Protein AF-A0A8C9FIM7-F1 (afdb_monomer_lite)

Secondary structure (DSSP, 8-state):
--SSPPPPTT--HHHH-S-----PPPTT---S--PPP---TT---SPPPP----TT----S-TT--S-----------SS-----------S-HHHHHHHHIIIIIHHHHTTS-HHHHHHHHHH-TT--SEEEHHHHHHHHHTT---HHHHHHHHHHH-TT--SEEEHHHHHHHHHHHHHHHTT----GGGGGS-PPPP------TTTSHHHHTTS---S-----------------------------------

Organism: Pavo cristatus (NCBI:txid9049)

InterPro domains:
  IPR000261 EH domain [PF12763] (117-188)
  IPR000261 EH domain [PS50031] (113-202)
  IPR000261 EH domain [SM00027] (107-201)
  IPR000261 EH domain [cd00052] (117-183)
  IPR001580 Calreticulin/calnexin [PF00262] (16-90)
  IPR001580 Calreticulin/calnexin [PTHR11073] (2-109)
  IPR009033 Calreticulin/calnexin, P domain superfamily [G3DSA:2.10.250.10] (17-64)
  IPR009033 Calreticulin/calnexin, P domain superfamily [SSF63887] (2-73)
  IPR011992 EF-hand domain pair [SSF47473] (114-201)

Sequence (255 aa):
MDTSEEKPEDWDHAVHGEWSYPMVKNPLYKGEWKPRQIDNPNYRGVWPHPQIDNPHYSPDYNIYSYENIGAIGLDIWQVRAGTIFDNFLITDDEDYAEDFGDETWGETKFSAGIPLYETYYKQVDPTYTGRVGASEAALFLKKSGLSDIVLGKIWDLADPEGKGYLDKQGFYVALRLVACAQNGHEVNLSSLNLTVPPPKFVSNTYLNVCMCCMRSKASAGSFINNLFSKCHGFETSGCCPAVSQSHLLLSCLPV

Structure (mmCIF, N/CA/C/O backbone):
data_AF-A0A8C9FIM7-F1
#
_entry.id   AF-A0A8C9FIM7-F1
#
loop_
_atom_site.group_PDB
_atom_site.id
_atom_site.type_symbol
_atom_site.label_atom_id
_atom_site.label_alt_id
_atom_site.label_comp_id
_atom_site.label_asym_id
_atom_site.label_entity_id
_atom_site.label_seq_id
_atom_site.pdbx_PDB_ins_code
_atom_site.Cartn_x
_atom_site.Cartn_y
_atom_site.Cartn_z
_atom_site.occupancy
_atom_site.B_iso_or_equiv
_atom_site.auth_seq_id
_atom_site.auth_comp_id
_atom_site.auth_asym_id
_atom_site.auth_atom_id
_atom_site.pdbx_PDB_model_num
ATOM 1 N N . MET A 1 1 ? 65.640 -0.452 -8.804 1.00 71.00 1 MET A N 1
ATOM 2 C CA . MET A 1 1 ? 65.979 -1.439 -7.763 1.00 71.00 1 MET A CA 1
ATOM 3 C C . MET A 1 1 ? 66.120 -0.653 -6.484 1.00 71.00 1 MET A C 1
ATOM 5 O O . MET A 1 1 ? 66.805 0.364 -6.536 1.00 71.00 1 MET A O 1
ATOM 9 N N . ASP A 1 2 ? 65.390 -1.019 -5.430 1.00 67.75 2 ASP A N 1
ATOM 10 C CA . ASP A 1 2 ? 65.654 -0.398 -4.131 1.00 67.75 2 ASP A CA 1
ATOM 11 C C . ASP A 1 2 ? 66.986 -0.934 -3.638 1.00 67.75 2 ASP A C 1
ATOM 13 O O . ASP A 1 2 ? 67.170 -2.145 -3.645 1.00 67.75 2 ASP A O 1
ATOM 17 N N . THR A 1 3 ? 67.910 -0.074 -3.241 1.00 71.31 3 THR A N 1
ATOM 18 C CA . THR A 1 3 ? 69.158 -0.516 -2.604 1.00 71.31 3 THR A CA 1
ATOM 19 C C . THR A 1 3 ? 69.187 -0.173 -1.119 1.00 71.31 3 THR A C 1
ATOM 21 O O . THR A 1 3 ? 70.227 -0.350 -0.496 1.00 71.31 3 THR A O 1
ATOM 24 N N . SER A 1 4 ? 68.085 0.351 -0.568 1.00 69.88 4 SER A N 1
ATOM 25 C CA . SER A 1 4 ? 67.966 0.717 0.848 1.00 69.88 4 SER A CA 1
ATOM 26 C C . SER A 1 4 ? 67.293 -0.342 1.721 1.00 69.88 4 SER A C 1
ATOM 28 O O . SER A 1 4 ? 67.397 -0.259 2.940 1.00 69.88 4 SER A O 1
ATOM 30 N N . GLU A 1 5 ? 66.659 -1.351 1.122 1.00 74.38 5 GLU A N 1
ATOM 31 C CA . GLU A 1 5 ? 66.077 -2.469 1.865 1.00 74.38 5 GLU A CA 1
ATOM 32 C C . GLU A 1 5 ? 67.128 -3.567 2.068 1.00 74.38 5 GLU A C 1
ATOM 34 O O . GLU A 1 5 ? 67.790 -3.973 1.110 1.00 74.38 5 GLU A O 1
ATOM 39 N N . GLU A 1 6 ? 67.273 -4.066 3.293 1.00 76.38 6 GLU A N 1
ATOM 40 C CA . GLU A 1 6 ? 68.176 -5.176 3.611 1.00 76.38 6 GLU A CA 1
ATOM 41 C C . GLU A 1 6 ? 67.411 -6.501 3.739 1.00 76.38 6 GLU A C 1
ATOM 43 O O . GLU A 1 6 ? 66.204 -6.540 3.989 1.00 76.38 6 GLU A O 1
ATOM 48 N N . LYS A 1 7 ? 68.125 -7.614 3.547 1.00 80.44 7 LYS A N 1
ATOM 49 C CA . LYS A 1 7 ? 67.569 -8.962 3.692 1.00 80.44 7 LYS A CA 1
ATOM 50 C C . LYS A 1 7 ? 67.059 -9.164 5.136 1.00 80.44 7 LYS A C 1
ATOM 52 O O . LYS A 1 7 ? 67.839 -8.954 6.063 1.00 80.44 7 LYS A O 1
ATOM 57 N N . PRO A 1 8 ? 65.822 -9.658 5.344 1.00 85.50 8 PRO A N 1
ATOM 58 C CA . PRO A 1 8 ? 65.328 -9.998 6.678 1.00 85.50 8 PRO A CA 1
ATOM 59 C C . PRO A 1 8 ? 66.189 -11.061 7.376 1.00 85.50 8 PRO A C 1
ATOM 61 O O . PRO A 1 8 ? 66.634 -12.023 6.743 1.00 85.50 8 PRO A O 1
ATOM 64 N N . GLU A 1 9 ? 66.386 -10.905 8.686 1.00 80.25 9 GLU A N 1
ATOM 65 C CA . GLU A 1 9 ? 67.274 -11.753 9.498 1.00 80.25 9 GLU A CA 1
ATOM 66 C C . GLU A 1 9 ? 66.823 -13.229 9.533 1.00 80.25 9 GLU A C 1
ATOM 68 O O . GLU A 1 9 ? 67.653 -14.125 9.395 1.00 80.25 9 GLU A O 1
ATOM 73 N N . ASP A 1 10 ? 65.510 -13.482 9.559 1.00 83.62 10 ASP A N 1
ATOM 74 C CA . ASP A 1 10 ? 64.896 -14.825 9.579 1.00 83.62 10 ASP A CA 1
ATOM 75 C C . ASP A 1 10 ? 64.663 -15.448 8.181 1.00 83.62 10 ASP A C 1
ATOM 77 O O . ASP A 1 10 ? 63.861 -16.369 8.012 1.00 83.62 10 ASP A O 1
ATOM 81 N N . TRP A 1 11 ? 65.326 -14.959 7.129 1.00 82.81 11 TRP A N 1
ATOM 82 C CA . TRP A 1 11 ? 65.125 -15.502 5.780 1.00 82.81 11 TRP A CA 1
ATOM 83 C C . TRP A 1 11 ? 65.906 -16.801 5.536 1.00 82.81 11 TRP A C 1
ATOM 85 O O . TRP A 1 11 ? 67.141 -16.802 5.436 1.00 82.81 11 TRP A O 1
ATOM 95 N N . ASP A 1 12 ? 65.159 -17.886 5.328 1.00 82.75 12 ASP A N 1
ATOM 96 C CA . ASP A 1 12 ? 65.675 -19.217 5.011 1.00 82.75 12 ASP A CA 1
ATOM 97 C C . ASP A 1 12 ? 65.847 -19.434 3.495 1.00 82.75 12 ASP A C 1
ATOM 99 O O . ASP A 1 12 ? 64.884 -19.554 2.732 1.00 82.75 12 ASP A O 1
ATOM 103 N N . HIS A 1 13 ? 67.102 -19.539 3.057 1.00 83.81 13 HIS A N 1
ATOM 104 C CA . HIS A 1 13 ? 67.451 -19.774 1.656 1.00 83.81 13 HIS A CA 1
ATOM 105 C C . HIS A 1 13 ? 67.093 -21.173 1.144 1.00 83.81 13 HIS A C 1
ATOM 107 O O . HIS A 1 13 ? 66.901 -21.332 -0.061 1.00 83.81 13 HIS A O 1
ATOM 113 N N . ALA A 1 14 ? 66.994 -22.179 2.018 1.00 81.12 14 ALA A N 1
ATOM 114 C CA . ALA A 1 14 ? 66.665 -23.543 1.613 1.00 81.12 14 ALA A CA 1
ATOM 115 C C . ALA A 1 14 ? 65.183 -23.684 1.237 1.00 81.12 14 ALA A C 1
ATOM 117 O O . ALA A 1 14 ? 64.850 -24.458 0.341 1.00 81.12 14 ALA A O 1
ATOM 118 N N . VAL A 1 15 ? 64.305 -22.914 1.891 1.00 86.12 15 VAL A N 1
ATOM 119 C CA . VAL A 1 15 ? 62.857 -22.919 1.627 1.00 86.12 15 VAL A CA 1
ATOM 120 C C . VAL A 1 15 ? 62.459 -21.847 0.607 1.00 86.12 15 VAL A C 1
ATOM 122 O O . VAL A 1 15 ? 61.615 -22.109 -0.250 1.00 86.12 15 VAL A O 1
ATOM 125 N N . HIS A 1 16 ? 63.064 -20.655 0.662 1.00 79.56 16 HIS A N 1
ATOM 126 C CA . HIS A 1 16 ? 62.616 -19.491 -0.117 1.00 79.56 16 HIS A CA 1
ATOM 127 C C . HIS A 1 16 ? 63.587 -19.028 -1.218 1.00 79.56 16 HIS A C 1
ATOM 129 O O . HIS A 1 16 ? 63.240 -18.132 -1.988 1.00 79.56 16 HIS A O 1
ATOM 135 N N . GLY A 1 17 ? 64.768 -19.644 -1.340 1.00 86.06 17 GLY A N 1
ATOM 136 C CA . GLY A 1 17 ? 65.774 -19.311 -2.357 1.00 86.06 17 GLY A CA 1
ATOM 137 C C . GLY A 1 17 ? 66.658 -18.100 -2.017 1.00 86.06 17 GLY A C 1
ATOM 138 O O . GLY A 1 17 ? 66.644 -17.569 -0.899 1.00 86.06 17 GLY A O 1
ATOM 139 N N . GLU A 1 18 ? 67.482 -17.666 -2.979 1.00 84.12 18 GLU A N 1
ATOM 140 C CA . GLU A 1 18 ? 68.327 -16.471 -2.833 1.00 84.12 18 GLU A CA 1
ATOM 141 C C . GLU A 1 18 ? 67.471 -15.202 -2.766 1.00 84.12 18 GLU A C 1
ATOM 143 O O . GLU A 1 18 ? 66.578 -14.983 -3.585 1.00 84.12 18 GLU A O 1
ATOM 148 N N . TRP A 1 19 ? 67.741 -14.359 -1.769 1.00 82.44 19 TRP A N 1
ATOM 149 C CA . TRP A 1 19 ? 67.008 -13.111 -1.592 1.00 82.44 19 TRP A CA 1
ATOM 150 C C . TRP A 1 19 ? 67.491 -12.064 -2.604 1.00 82.44 19 TRP A C 1
ATOM 152 O O . TRP A 1 19 ? 68.693 -11.837 -2.737 1.00 82.44 19 TRP A O 1
ATOM 162 N N . SER A 1 20 ? 66.556 -11.402 -3.291 1.00 78.81 20 SER A N 1
ATOM 163 C CA . SER A 1 20 ? 66.839 -10.330 -4.252 1.00 78.81 20 SER A CA 1
ATOM 164 C C . SER A 1 20 ? 66.145 -9.033 -3.848 1.00 78.81 20 SER A C 1
ATOM 166 O O . SER A 1 20 ? 64.978 -9.068 -3.453 1.00 78.81 20 SER A O 1
ATOM 168 N N . TYR A 1 21 ? 66.814 -7.893 -4.032 1.00 82.19 21 TYR A N 1
ATOM 169 C CA . TYR A 1 21 ? 66.228 -6.592 -3.714 1.00 82.19 21 TYR A CA 1
ATOM 170 C C . TYR A 1 21 ? 64.917 -6.340 -4.472 1.00 82.19 21 TYR A C 1
ATOM 172 O O . TYR A 1 21 ? 64.820 -6.638 -5.671 1.00 82.19 21 TYR A O 1
ATOM 180 N N . PRO A 1 22 ? 63.923 -5.721 -3.818 1.00 79.62 22 PRO A N 1
ATOM 181 C CA . PRO A 1 22 ? 62.661 -5.413 -4.460 1.00 79.62 22 PRO A CA 1
ATOM 182 C C . PRO A 1 22 ? 62.844 -4.402 -5.605 1.00 79.62 22 PRO A C 1
ATOM 184 O O . PRO A 1 22 ? 63.601 -3.423 -5.541 1.00 79.62 22 PRO A O 1
ATOM 187 N N . MET A 1 23 ? 62.123 -4.625 -6.704 1.00 82.19 23 MET A N 1
ATOM 188 C CA . MET A 1 23 ? 62.089 -3.682 -7.819 1.00 82.19 23 MET A CA 1
ATOM 189 C C . MET A 1 23 ? 61.205 -2.483 -7.465 1.00 82.19 23 MET A C 1
ATOM 191 O O . MET A 1 23 ? 59.982 -2.587 -7.419 1.00 82.19 23 MET A O 1
ATOM 195 N N . VAL A 1 24 ? 61.818 -1.315 -7.272 1.00 79.44 24 VAL A N 1
ATOM 196 C CA . VAL A 1 24 ? 61.076 -0.055 -7.101 1.00 79.44 24 VAL A CA 1
ATOM 197 C C . VAL A 1 24 ? 60.583 0.449 -8.447 1.00 79.44 24 VAL A C 1
ATOM 199 O O . VAL A 1 24 ? 61.337 0.479 -9.427 1.00 79.44 24 VAL A O 1
ATOM 202 N N . LYS A 1 25 ? 59.322 0.891 -8.483 1.00 80.25 25 LYS A N 1
ATOM 203 C CA . LYS A 1 25 ? 58.744 1.565 -9.648 1.00 80.25 25 LYS A CA 1
ATOM 204 C C . LYS A 1 25 ? 59.521 2.851 -9.924 1.00 80.25 25 LYS A C 1
ATOM 206 O O . LYS A 1 25 ? 59.628 3.703 -9.051 1.00 80.25 25 LYS A O 1
ATOM 211 N N . ASN A 1 26 ? 60.037 3.000 -11.142 1.00 83.44 26 ASN A N 1
ATOM 212 C CA . ASN A 1 26 ? 60.747 4.209 -11.554 1.00 83.44 26 ASN A CA 1
ATOM 213 C C . ASN A 1 26 ? 59.814 5.438 -11.445 1.00 83.44 26 ASN A C 1
ATOM 215 O O . ASN A 1 26 ? 58.843 5.501 -12.204 1.00 83.44 26 ASN A O 1
ATOM 219 N N . PRO A 1 27 ? 60.108 6.433 -10.583 1.00 84.00 27 PRO A N 1
ATOM 220 C CA . PRO A 1 27 ? 59.250 7.609 -10.403 1.00 84.00 27 PRO A CA 1
ATOM 221 C C . PRO A 1 27 ? 59.082 8.462 -11.669 1.00 84.00 27 PRO A C 1
ATOM 223 O O . PRO A 1 27 ? 58.113 9.205 -11.798 1.00 84.00 27 PRO A O 1
ATOM 226 N N . LEU A 1 28 ? 60.022 8.366 -12.616 1.00 82.75 28 LEU A N 1
ATOM 227 C CA . LEU A 1 28 ? 59.991 9.099 -13.884 1.00 82.75 28 LEU A CA 1
ATOM 228 C C . LEU A 1 28 ? 59.224 8.361 -14.988 1.00 82.75 28 LEU A C 1
ATOM 230 O O . LEU A 1 28 ? 58.973 8.937 -16.050 1.00 82.75 28 LEU A O 1
ATOM 234 N N . TYR A 1 29 ? 58.854 7.098 -14.768 1.00 84.75 29 TYR A N 1
ATOM 235 C CA . TYR A 1 29 ? 58.096 6.323 -15.739 1.00 84.75 29 TYR A CA 1
ATOM 236 C C . TYR A 1 29 ? 56.620 6.724 -15.696 1.00 84.75 29 TYR A C 1
ATOM 238 O O . TYR A 1 29 ? 55.901 6.436 -14.744 1.00 84.75 29 TYR A O 1
ATOM 246 N N . LYS A 1 30 ? 56.161 7.388 -16.759 1.00 78.88 30 LYS A N 1
ATOM 247 C CA . LYS A 1 30 ? 54.792 7.917 -16.883 1.00 78.88 30 LYS A CA 1
ATOM 248 C C . LYS A 1 30 ? 53.816 6.939 -17.556 1.00 78.88 30 LYS A C 1
ATOM 250 O O . LYS A 1 30 ? 52.715 7.342 -17.918 1.00 78.88 30 LYS A O 1
ATOM 255 N N . GLY A 1 31 ? 54.211 5.673 -17.715 1.00 84.06 31 GLY A N 1
ATOM 256 C CA . GLY A 1 31 ? 53.470 4.670 -18.483 1.00 84.06 31 GLY A CA 1
ATOM 257 C C . GLY A 1 31 ? 53.832 4.663 -19.969 1.00 84.06 31 GLY A C 1
ATOM 258 O O . GLY A 1 31 ? 54.645 5.463 -20.437 1.00 84.06 31 GLY A O 1
ATOM 259 N N . GLU A 1 32 ? 53.228 3.741 -20.716 1.00 84.62 32 GLU A N 1
ATOM 260 C CA . GLU A 1 32 ? 53.306 3.732 -22.177 1.00 84.62 32 GLU A CA 1
ATOM 261 C C . GLU A 1 32 ? 52.676 5.008 -22.742 1.00 84.62 32 GLU A C 1
ATOM 263 O O . GLU A 1 32 ? 51.576 5.408 -22.346 1.00 84.62 32 GLU A O 1
ATOM 268 N N . TRP A 1 33 ? 53.375 5.664 -23.669 1.00 85.62 33 TRP A N 1
ATOM 269 C CA . TRP A 1 33 ? 52.849 6.857 -24.319 1.00 85.62 33 TRP A CA 1
ATOM 270 C C . TRP A 1 33 ? 51.568 6.509 -25.087 1.00 85.62 33 TRP A C 1
ATOM 272 O O . TRP A 1 33 ? 51.566 5.609 -25.927 1.00 85.62 33 TRP A O 1
ATOM 282 N N . LYS A 1 34 ? 50.483 7.244 -24.822 1.00 83.94 34 LYS A N 1
ATOM 283 C CA . LYS A 1 34 ? 49.242 7.193 -25.603 1.00 83.94 34 LYS A CA 1
ATOM 284 C C . LYS A 1 34 ? 48.977 8.570 -26.215 1.00 83.94 34 LYS A C 1
ATOM 286 O O . LYS A 1 34 ? 49.168 9.577 -25.524 1.00 83.94 34 LYS A O 1
ATOM 291 N N . PRO A 1 35 ? 48.544 8.646 -27.485 1.00 87.94 35 PRO A N 1
ATOM 292 C CA . PRO A 1 35 ? 48.163 9.916 -28.088 1.00 87.94 35 PRO A CA 1
ATOM 293 C C . PRO A 1 35 ? 47.007 10.550 -27.307 1.00 87.94 35 PRO A C 1
ATOM 295 O O . PRO A 1 35 ? 46.187 9.854 -26.703 1.00 87.94 35 PRO A O 1
ATOM 298 N N . ARG A 1 36 ? 46.926 11.883 -27.328 1.00 85.06 36 ARG A N 1
ATOM 299 C CA . ARG A 1 36 ? 45.794 12.604 -26.731 1.00 85.06 36 ARG A CA 1
ATOM 300 C C . ARG A 1 36 ? 44.545 12.329 -27.564 1.00 85.06 36 ARG A C 1
ATOM 302 O O . ARG A 1 36 ? 44.577 12.500 -28.780 1.00 85.06 36 ARG A O 1
ATOM 309 N N . GLN A 1 37 ? 43.463 11.920 -26.915 1.00 88.62 37 GLN A N 1
ATOM 310 C CA . GLN A 1 37 ? 42.160 11.828 -27.565 1.00 88.62 37 GLN A CA 1
ATOM 311 C C . GLN A 1 37 ? 41.609 13.247 -27.724 1.00 88.62 37 GLN A C 1
ATOM 313 O O . GLN A 1 37 ? 41.531 13.994 -26.752 1.00 88.62 37 GLN A O 1
ATOM 318 N N . ILE A 1 38 ? 41.319 13.632 -28.965 1.00 87.62 38 ILE A N 1
ATOM 319 C CA . ILE A 1 38 ? 40.700 14.911 -29.314 1.00 87.62 38 ILE A CA 1
ATOM 320 C C . ILE A 1 38 ? 39.282 14.583 -29.763 1.00 87.62 38 ILE A C 1
ATOM 322 O O . ILE A 1 38 ? 39.101 13.697 -30.603 1.00 87.62 38 ILE A O 1
ATOM 326 N N . ASP A 1 39 ? 38.296 15.286 -29.211 1.00 88.88 39 ASP A N 1
ATOM 327 C CA . ASP A 1 39 ? 36.905 15.113 -29.615 1.00 88.88 39 ASP A CA 1
ATOM 328 C C . ASP A 1 39 ? 36.756 15.432 -31.100 1.00 88.88 39 ASP A C 1
ATOM 330 O O . ASP A 1 39 ? 37.213 16.469 -31.583 1.00 88.88 39 ASP A O 1
ATOM 334 N N . ASN A 1 40 ? 36.135 14.517 -31.841 1.00 89.75 40 ASN A N 1
ATOM 335 C CA . ASN A 1 40 ? 35.946 14.679 -33.273 1.00 89.75 40 ASN A CA 1
ATOM 336 C C . ASN A 1 40 ? 34.919 15.800 -33.536 1.00 89.75 40 ASN A C 1
ATOM 338 O O . ASN A 1 40 ? 33.740 15.595 -33.238 1.00 89.75 40 ASN A O 1
ATOM 342 N N . PRO A 1 41 ? 35.298 16.933 -34.165 1.00 92.38 41 PRO A N 1
ATOM 343 C CA . PRO A 1 41 ? 34.361 18.024 -34.456 1.00 92.38 41 PRO A CA 1
ATOM 344 C C . PRO A 1 41 ? 33.223 17.616 -35.404 1.00 92.38 41 PRO A C 1
ATOM 346 O O . PRO A 1 41 ? 32.187 18.268 -35.451 1.00 92.38 41 PRO A O 1
ATOM 349 N N . ASN A 1 42 ? 33.406 16.527 -36.159 1.00 91.38 42 ASN A N 1
ATOM 350 C CA . ASN A 1 42 ? 32.401 15.963 -37.058 1.00 91.38 42 ASN A CA 1
ATOM 351 C C . ASN A 1 42 ? 31.522 14.893 -36.390 1.00 91.38 42 ASN A C 1
ATOM 353 O O . ASN A 1 42 ? 30.748 14.226 -37.080 1.00 91.38 42 ASN A O 1
ATOM 357 N N . TYR A 1 43 ? 31.647 14.679 -35.078 1.00 90.56 43 TYR A N 1
ATOM 358 C CA . TYR A 1 43 ? 30.815 13.721 -34.364 1.00 90.56 43 TYR A CA 1
ATOM 359 C C . TYR A 1 43 ? 29.370 14.224 -34.289 1.00 90.56 43 TYR A C 1
ATOM 361 O O . TYR A 1 43 ? 29.080 15.242 -33.669 1.00 90.56 43 TYR A O 1
ATOM 369 N N . ARG A 1 44 ? 28.450 13.492 -34.924 1.00 88.38 44 ARG A N 1
ATOM 370 C CA . ARG A 1 44 ? 27.015 13.825 -34.971 1.00 88.38 44 ARG A CA 1
ATOM 371 C C . ARG A 1 44 ? 26.190 13.070 -33.922 1.00 88.38 44 ARG A C 1
ATOM 373 O O . ARG A 1 44 ? 24.976 12.978 -34.059 1.00 88.38 44 ARG A O 1
ATOM 380 N N . GLY A 1 45 ? 26.844 12.531 -32.893 1.00 88.81 45 GLY A N 1
ATOM 381 C CA . GLY A 1 45 ? 26.224 11.645 -31.910 1.00 88.81 45 GLY A CA 1
ATOM 382 C C . GLY A 1 45 ? 26.260 10.172 -32.322 1.00 88.81 45 GLY A C 1
ATOM 383 O O . GLY A 1 45 ? 26.787 9.807 -33.376 1.00 88.81 45 GLY A O 1
ATOM 384 N N . VAL A 1 46 ? 25.700 9.320 -31.463 1.00 90.50 46 VAL A N 1
ATOM 385 C CA . VAL A 1 46 ? 25.501 7.898 -31.762 1.00 90.50 46 VAL A CA 1
ATOM 386 C C . VAL A 1 46 ? 24.446 7.806 -32.858 1.00 90.50 46 VAL A C 1
ATOM 388 O O . VAL A 1 46 ? 23.372 8.383 -32.715 1.00 90.50 46 VAL A O 1
ATOM 391 N N . TRP A 1 47 ? 24.752 7.116 -33.954 1.00 89.00 47 TRP A N 1
ATOM 392 C CA . TRP A 1 47 ? 23.812 6.942 -35.060 1.00 89.00 47 TRP A CA 1
ATOM 393 C C . TRP A 1 47 ? 22.547 6.205 -34.572 1.00 89.00 47 TRP A C 1
ATOM 395 O O . TRP A 1 47 ? 22.670 5.057 -34.136 1.00 89.00 47 TRP A O 1
ATOM 405 N N . PRO A 1 48 ? 21.350 6.827 -34.608 1.00 89.31 48 PRO A N 1
ATOM 406 C CA . PRO A 1 48 ? 20.111 6.139 -34.272 1.00 89.31 48 PRO A CA 1
ATOM 407 C C . PRO A 1 48 ? 19.633 5.310 -35.469 1.00 89.31 48 PRO A C 1
ATOM 409 O O . PRO A 1 48 ? 19.725 5.756 -36.616 1.00 89.31 48 PRO A O 1
ATOM 412 N N . HIS A 1 49 ? 19.080 4.122 -35.215 1.00 89.25 49 HIS A N 1
ATOM 413 C CA . HIS A 1 49 ? 18.414 3.372 -36.277 1.00 89.25 49 HIS A CA 1
ATOM 414 C C . HIS A 1 49 ? 17.103 4.080 -36.670 1.00 89.25 49 HIS A C 1
ATOM 416 O O . HIS A 1 49 ? 16.398 4.583 -35.790 1.00 89.25 49 HIS A O 1
ATOM 422 N N . PRO A 1 50 ? 16.736 4.122 -37.964 1.00 90.19 50 PRO A N 1
ATOM 423 C CA . PRO A 1 50 ? 15.426 4.611 -38.373 1.00 90.19 50 PRO A CA 1
ATOM 424 C C . PRO A 1 50 ? 14.320 3.788 -37.713 1.00 90.19 50 PRO A C 1
ATOM 426 O O . PRO A 1 50 ? 14.408 2.558 -37.634 1.00 90.19 50 PRO A O 1
ATOM 429 N N . GLN A 1 51 ? 13.278 4.462 -37.239 1.00 90.75 51 GLN A N 1
ATOM 430 C CA . GLN A 1 51 ? 12.073 3.792 -36.778 1.00 90.75 51 GLN A CA 1
ATOM 431 C C . GLN A 1 51 ? 11.235 3.434 -38.008 1.00 90.75 51 GLN A C 1
ATOM 433 O O . GLN A 1 51 ? 10.803 4.316 -38.746 1.00 90.75 51 GLN A O 1
ATOM 438 N N . ILE A 1 52 ? 11.082 2.134 -38.256 1.00 91.19 52 ILE A N 1
ATOM 439 C CA . ILE A 1 52 ? 10.242 1.585 -39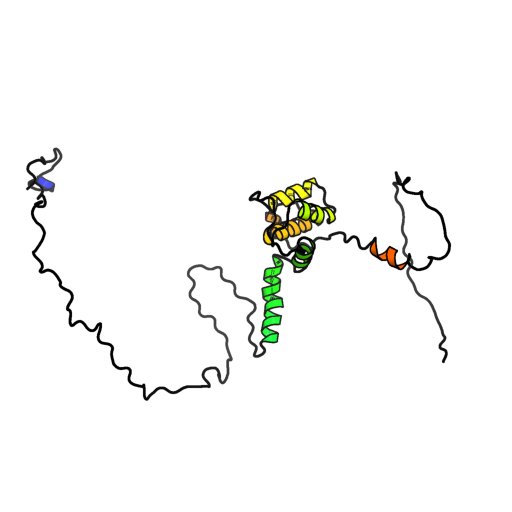.324 1.00 91.19 52 ILE A CA 1
ATOM 440 C C . ILE A 1 52 ? 8.974 1.058 -38.660 1.00 91.19 52 ILE A C 1
ATOM 442 O O . ILE A 1 52 ? 9.064 0.325 -37.672 1.00 91.19 52 ILE A O 1
ATOM 446 N N . ASP A 1 53 ? 7.812 1.432 -39.194 1.00 93.75 53 ASP A N 1
ATOM 447 C CA . ASP A 1 53 ? 6.530 0.955 -38.682 1.00 93.75 53 ASP A CA 1
ATOM 448 C C . ASP A 1 53 ? 6.451 -0.568 -38.784 1.00 93.75 53 ASP A C 1
ATOM 450 O O . ASP A 1 53 ? 6.776 -1.148 -39.821 1.00 93.75 53 ASP A O 1
ATOM 454 N N . ASN A 1 54 ? 6.027 -1.222 -37.699 1.00 93.00 54 ASN A N 1
ATOM 455 C CA . ASN A 1 54 ? 5.899 -2.674 -37.655 1.00 93.00 54 ASN A CA 1
ATOM 456 C C . ASN A 1 54 ? 4.616 -3.114 -38.388 1.00 93.00 54 ASN A C 1
ATOM 458 O O . ASN A 1 54 ? 3.527 -2.898 -37.849 1.00 93.00 54 ASN A O 1
ATOM 462 N N . PRO A 1 55 ? 4.702 -3.800 -39.545 1.00 93.56 55 PRO A N 1
ATOM 463 C CA . PRO A 1 55 ? 3.520 -4.247 -40.286 1.00 93.56 55 PRO A CA 1
ATOM 464 C C . PRO A 1 55 ? 2.701 -5.317 -39.550 1.00 93.56 55 PRO A C 1
ATOM 466 O O . PRO A 1 55 ? 1.564 -5.581 -39.922 1.00 93.56 55 PRO A O 1
ATOM 469 N N . HIS A 1 56 ? 3.276 -5.951 -38.522 1.00 93.31 56 HIS A N 1
ATOM 470 C CA . HIS A 1 56 ? 2.619 -6.969 -37.700 1.00 93.31 56 HIS A CA 1
ATOM 471 C C . HIS A 1 56 ? 1.956 -6.403 -36.439 1.00 93.31 56 HIS A C 1
ATOM 473 O O . HIS A 1 56 ? 1.458 -7.172 -35.618 1.00 93.31 56 HIS A O 1
ATOM 479 N N . TYR A 1 57 ? 1.965 -5.083 -36.241 1.00 90.75 57 TYR A N 1
ATOM 480 C CA . TYR A 1 57 ? 1.258 -4.483 -35.117 1.00 90.75 57 TYR A CA 1
ATOM 481 C C . TYR A 1 57 ? -0.258 -4.627 -35.301 1.00 90.75 57 TYR A C 1
ATOM 483 O O . TYR A 1 57 ? -0.817 -4.182 -36.302 1.00 90.75 57 TYR A O 1
ATOM 491 N N . SER A 1 58 ? -0.921 -5.225 -34.313 1.00 89.25 58 SER A N 1
ATOM 492 C CA . SER A 1 58 ? -2.376 -5.348 -34.255 1.00 89.25 58 SER A CA 1
ATOM 493 C C . SER A 1 58 ? -2.850 -4.956 -32.857 1.00 89.25 58 SER A C 1
ATOM 495 O O . SER A 1 58 ? -2.413 -5.591 -31.893 1.00 89.25 58 SER A O 1
ATOM 497 N N . PRO A 1 59 ? -3.722 -3.943 -32.711 1.00 90.25 59 PRO A N 1
ATOM 498 C CA . PRO A 1 59 ? -4.365 -3.671 -31.436 1.00 90.25 59 PRO A CA 1
ATOM 499 C C . PRO A 1 59 ? -5.410 -4.759 -31.167 1.00 90.25 59 PRO A C 1
ATOM 501 O O . PRO A 1 59 ? -6.309 -4.978 -31.977 1.00 90.25 59 PRO A O 1
ATOM 504 N N . ASP A 1 60 ? -5.284 -5.446 -30.037 1.00 91.25 60 ASP A N 1
ATOM 505 C CA . ASP A 1 60 ? -6.301 -6.373 -29.549 1.00 91.25 60 ASP A CA 1
ATOM 506 C C . ASP A 1 60 ? -7.082 -5.702 -28.414 1.00 91.25 60 ASP A C 1
ATOM 508 O O . ASP A 1 60 ? -6.510 -5.282 -27.407 1.00 91.25 60 ASP A O 1
ATOM 512 N N . TYR A 1 61 ? -8.392 -5.562 -28.608 1.00 90.62 61 TYR A N 1
ATOM 513 C CA . TYR A 1 61 ? -9.296 -4.943 -27.641 1.00 90.62 61 TYR A CA 1
ATOM 514 C C . TYR A 1 61 ? -9.862 -5.947 -26.635 1.00 90.62 61 TYR A C 1
ATOM 516 O O . TYR A 1 61 ? -10.441 -5.522 -25.645 1.00 90.62 61 TYR A O 1
ATOM 524 N N . ASN A 1 62 ? -9.683 -7.251 -26.854 1.00 91.75 62 ASN A N 1
ATOM 525 C CA . ASN A 1 62 ? -10.265 -8.325 -26.048 1.00 91.75 62 ASN A CA 1
ATOM 526 C C . ASN A 1 62 ? -9.236 -8.993 -25.121 1.00 91.75 62 ASN A C 1
ATOM 528 O O . ASN A 1 62 ? -9.502 -10.050 -24.557 1.00 91.75 62 ASN A O 1
ATOM 532 N N . ILE A 1 63 ? -8.080 -8.357 -24.905 1.00 91.38 63 ILE A N 1
ATOM 533 C CA . ILE A 1 63 ? -7.004 -8.865 -24.032 1.00 91.38 63 ILE A CA 1
ATOM 534 C C . ILE A 1 63 ? -7.499 -9.141 -22.599 1.00 91.38 63 ILE A C 1
ATOM 536 O O . ILE A 1 63 ? -6.975 -10.019 -21.918 1.00 91.38 63 ILE A O 1
ATOM 540 N N . TYR A 1 64 ? -8.501 -8.394 -22.129 1.00 87.06 64 TYR A N 1
ATOM 541 C CA . TYR A 1 64 ? -9.078 -8.562 -20.792 1.00 87.06 64 TYR A CA 1
ATOM 542 C C . TYR A 1 64 ? -10.156 -9.653 -20.720 1.00 87.06 64 TYR A C 1
ATOM 544 O O . TYR A 1 64 ? -10.498 -10.093 -19.624 1.00 87.06 64 TYR A O 1
ATOM 552 N N . SER A 1 65 ? -10.725 -10.069 -21.856 1.00 89.38 65 SER A N 1
ATOM 553 C CA . SER A 1 65 ? -11.827 -11.026 -21.877 1.00 89.38 65 SER A CA 1
ATOM 554 C C . SER A 1 65 ? -11.292 -12.451 -21.955 1.00 89.38 65 SER A C 1
ATOM 556 O O . SER A 1 65 ? -10.622 -12.821 -22.917 1.00 89.38 65 SER A O 1
ATOM 558 N N . TYR A 1 66 ? -11.632 -13.257 -20.957 1.00 88.88 66 TYR A N 1
ATOM 559 C CA . TYR A 1 66 ? -11.363 -14.690 -20.931 1.00 88.88 66 TYR A CA 1
ATOM 560 C C . TYR A 1 66 ? -12.690 -15.451 -20.998 1.00 88.88 66 TYR A C 1
ATOM 562 O O . TYR A 1 66 ? -13.691 -14.992 -20.454 1.00 88.88 66 TYR A O 1
ATOM 570 N N . GLU A 1 67 ? -12.712 -16.614 -21.655 1.00 88.12 67 GLU A N 1
ATOM 571 C CA . GLU A 1 67 ? -13.944 -17.404 -21.810 1.00 88.12 67 GLU A CA 1
ATOM 572 C C . GLU A 1 67 ? -14.459 -17.961 -20.474 1.00 88.12 67 GLU A C 1
ATOM 574 O O . GLU A 1 67 ? -15.664 -17.979 -20.229 1.00 88.12 67 GLU A O 1
ATOM 579 N N . ASN A 1 68 ? -13.557 -18.440 -19.611 1.00 90.50 68 ASN A N 1
ATOM 580 C CA . ASN A 1 68 ? -13.892 -18.974 -18.294 1.00 90.50 68 ASN A CA 1
ATOM 581 C C . ASN A 1 68 ? -12.644 -19.018 -17.396 1.00 90.50 68 ASN A C 1
ATOM 583 O O . ASN A 1 68 ? -11.582 -19.466 -17.831 1.00 90.50 68 ASN A O 1
ATOM 587 N N . ILE A 1 69 ? -12.789 -18.605 -16.135 1.00 88.06 69 ILE A N 1
ATOM 588 C CA . ILE A 1 69 ? -11.790 -18.796 -15.080 1.00 88.06 69 ILE A CA 1
ATOM 589 C C . ILE A 1 69 ? -12.386 -19.759 -14.045 1.00 88.06 69 ILE A C 1
ATOM 591 O O . ILE A 1 69 ? -13.211 -19.371 -13.225 1.00 88.06 69 ILE A O 1
ATOM 595 N N . GLY A 1 70 ? -11.979 -21.031 -14.100 1.00 89.50 70 GLY A N 1
ATOM 596 C CA . GLY A 1 70 ? -12.537 -22.096 -13.252 1.00 89.50 70 GLY A CA 1
ATOM 597 C C . GLY A 1 70 ? -11.689 -22.483 -12.037 1.00 89.50 70 GLY A C 1
ATOM 598 O O . GLY A 1 70 ? -12.138 -23.274 -11.211 1.00 89.50 70 GLY A O 1
ATOM 599 N N . ALA A 1 71 ? -10.458 -21.978 -11.928 1.00 91.81 71 ALA A N 1
ATOM 600 C CA . ALA A 1 71 ? -9.543 -22.331 -10.848 1.00 91.81 71 ALA A CA 1
ATOM 601 C C . ALA A 1 71 ? -8.627 -21.164 -10.473 1.00 91.81 71 ALA A C 1
ATOM 603 O O . ALA A 1 71 ? -8.214 -20.382 -11.328 1.00 91.81 71 ALA A O 1
ATOM 604 N N . ILE A 1 72 ? -8.269 -21.111 -9.190 1.00 91.75 72 ILE A N 1
ATOM 605 C CA . ILE A 1 72 ? -7.279 -20.191 -8.630 1.00 91.75 72 ILE A CA 1
ATOM 606 C C . ILE A 1 72 ? -6.116 -21.043 -8.124 1.00 91.75 72 ILE A C 1
ATOM 608 O O . ILE A 1 72 ? -6.321 -21.974 -7.346 1.00 91.75 72 ILE A O 1
ATOM 612 N N . GLY A 1 73 ? -4.902 -20.736 -8.571 1.00 93.88 73 GLY A N 1
ATOM 613 C CA . GLY A 1 73 ? -3.678 -21.389 -8.118 1.00 93.88 73 GLY A CA 1
ATOM 614 C C . GLY A 1 73 ? -2.700 -20.363 -7.561 1.00 93.88 73 GLY A C 1
ATOM 615 O O . GLY A 1 73 ? -2.550 -19.284 -8.127 1.00 93.88 73 GLY A O 1
ATOM 616 N N . LEU A 1 74 ? -2.027 -20.706 -6.463 1.00 93.25 74 LEU A N 1
ATOM 617 C CA . LEU A 1 74 ? -0.949 -19.904 -5.888 1.00 93.25 74 LEU A CA 1
ATOM 618 C C . LEU A 1 74 ? 0.366 -20.656 -6.086 1.00 93.25 74 LEU A C 1
ATOM 620 O O . LEU A 1 74 ? 0.610 -21.658 -5.415 1.00 93.25 74 LEU A O 1
ATOM 624 N N . ASP A 1 75 ? 1.196 -20.176 -7.009 1.00 94.12 75 ASP A N 1
ATOM 625 C CA . ASP A 1 75 ? 2.564 -20.660 -7.197 1.00 94.12 75 ASP A CA 1
ATOM 626 C C . ASP A 1 75 ? 3.543 -19.581 -6.724 1.00 94.12 75 ASP A C 1
ATOM 628 O O . ASP A 1 75 ? 3.657 -18.515 -7.332 1.00 94.12 75 ASP A O 1
ATOM 632 N N . ILE A 1 76 ? 4.193 -19.823 -5.583 1.00 92.19 76 ILE A N 1
ATOM 633 C CA . ILE A 1 76 ? 5.087 -18.860 -4.935 1.00 92.19 76 ILE A CA 1
ATOM 634 C C . ILE A 1 76 ? 6.390 -19.519 -4.482 1.00 92.19 76 ILE A C 1
ATOM 636 O O . ILE A 1 76 ? 6.404 -20.591 -3.876 1.00 92.19 76 ILE A O 1
ATOM 640 N N . TRP A 1 77 ? 7.503 -18.817 -4.704 1.00 90.69 77 TRP A N 1
ATOM 641 C CA . TRP A 1 77 ? 8.808 -19.174 -4.151 1.00 90.69 77 TRP A CA 1
ATOM 642 C C . TRP A 1 77 ? 9.037 -18.462 -2.814 1.00 90.69 77 TRP A C 1
ATOM 644 O O . TRP A 1 77 ? 9.056 -17.233 -2.762 1.00 90.69 77 TRP A O 1
ATOM 654 N N . GLN A 1 78 ? 9.263 -19.222 -1.735 1.00 92.19 78 GLN A N 1
ATOM 655 C CA . GLN A 1 78 ? 9.581 -18.677 -0.407 1.00 92.19 78 GLN A CA 1
ATOM 656 C C . GLN A 1 78 ? 10.947 -19.152 0.108 1.00 92.19 78 GLN A C 1
ATOM 658 O O . GLN A 1 78 ? 11.292 -20.326 -0.005 1.00 92.19 78 GLN A O 1
ATOM 663 N N . VAL A 1 79 ? 11.713 -18.243 0.725 1.00 92.75 79 VAL A N 1
ATOM 664 C CA . VAL A 1 79 ? 12.997 -18.561 1.390 1.00 92.75 79 VAL A CA 1
ATOM 665 C C . VAL A 1 79 ? 12.804 -18.805 2.891 1.00 92.75 79 VAL A C 1
ATOM 667 O O . VAL A 1 79 ? 13.492 -19.628 3.490 1.00 92.75 79 VAL A O 1
ATOM 670 N N . ARG A 1 80 ? 11.860 -18.091 3.516 1.00 85.50 80 ARG A N 1
ATOM 671 C CA . ARG A 1 80 ? 11.492 -18.229 4.933 1.00 85.50 80 ARG A CA 1
ATOM 672 C C . ARG A 1 80 ? 9.973 -18.304 5.039 1.00 85.50 80 ARG A C 1
ATOM 674 O O . ARG A 1 80 ? 9.285 -17.552 4.358 1.00 85.50 80 ARG A O 1
ATOM 681 N N . ALA A 1 81 ? 9.478 -19.193 5.894 1.00 86.94 81 ALA A N 1
ATOM 682 C CA . ALA A 1 81 ? 8.052 -19.323 6.171 1.00 86.94 81 ALA A CA 1
ATOM 683 C C . ALA A 1 81 ? 7.543 -18.159 7.041 1.00 86.94 81 ALA A C 1
ATOM 685 O O . ALA A 1 81 ? 8.307 -17.588 7.823 1.00 86.94 81 ALA A O 1
ATOM 686 N N . GLY A 1 82 ? 6.252 -17.839 6.924 1.00 87.19 82 GLY A N 1
ATOM 687 C CA . GLY A 1 82 ? 5.587 -16.826 7.755 1.00 87.19 82 GLY A CA 1
ATOM 688 C C . GLY A 1 82 ? 4.457 -16.058 7.065 1.00 87.19 82 GLY A C 1
ATOM 689 O O . GLY A 1 82 ? 3.710 -15.362 7.742 1.00 87.19 82 GLY A O 1
ATOM 690 N N . THR A 1 83 ? 4.310 -16.183 5.746 1.00 89.88 83 THR A N 1
ATOM 691 C CA . THR A 1 83 ? 3.225 -15.529 5.004 1.00 89.88 83 THR A CA 1
ATOM 692 C C . THR A 1 83 ? 1.919 -16.302 5.166 1.00 89.88 83 THR A C 1
ATOM 694 O O . THR A 1 83 ? 1.882 -17.510 4.935 1.00 89.88 83 THR A O 1
ATOM 697 N N . ILE A 1 84 ? 0.851 -15.599 5.543 1.00 89.88 84 ILE A N 1
ATOM 698 C CA . ILE A 1 84 ? -0.513 -16.128 5.634 1.00 89.88 84 ILE A CA 1
ATOM 699 C C . ILE A 1 84 ? -1.359 -15.346 4.632 1.00 89.88 84 ILE A C 1
ATOM 701 O O . ILE A 1 84 ? -1.300 -14.117 4.611 1.00 89.88 84 ILE A O 1
ATOM 705 N N . PHE A 1 85 ? -2.115 -16.062 3.804 1.00 90.44 85 PHE A N 1
ATOM 706 C CA . PHE A 1 85 ? -3.093 -15.480 2.891 1.00 90.44 85 PHE A CA 1
ATOM 707 C C . PHE A 1 85 ? -4.492 -15.857 3.363 1.00 90.44 85 PHE A C 1
ATOM 709 O O . PHE A 1 85 ? -4.726 -17.013 3.717 1.00 90.44 85 PHE A O 1
ATOM 716 N N . ASP A 1 86 ? -5.393 -14.885 3.355 1.00 90.62 86 ASP A N 1
ATOM 717 C CA . ASP A 1 86 ? -6.796 -15.049 3.720 1.00 90.62 86 ASP A CA 1
ATOM 718 C C . ASP A 1 86 ? -7.653 -14.075 2.891 1.00 90.62 86 ASP A C 1
ATOM 720 O O . ASP A 1 86 ? -7.105 -13.192 2.227 1.00 90.62 86 ASP A O 1
ATOM 724 N N . ASN A 1 87 ? -8.977 -14.227 2.940 1.00 90.38 87 ASN A N 1
ATOM 725 C CA . ASN A 1 87 ? -9.964 -13.349 2.297 1.00 90.38 87 ASN A CA 1
ATOM 726 C C . ASN A 1 87 ? -9.854 -13.275 0.761 1.00 90.38 87 ASN A C 1
ATOM 728 O O . ASN A 1 87 ? -9.915 -12.198 0.170 1.00 90.38 87 ASN A O 1
ATOM 732 N N . PHE A 1 88 ? -9.701 -14.419 0.087 1.00 92.62 88 PHE A N 1
ATOM 733 C CA . PHE A 1 88 ? -9.770 -14.460 -1.377 1.00 92.62 88 PHE A CA 1
ATOM 734 C C . PHE A 1 88 ? -11.188 -14.126 -1.867 1.00 92.62 88 PHE A C 1
ATOM 736 O O . PHE A 1 88 ? -12.121 -14.887 -1.612 1.00 92.62 88 PHE A O 1
ATOM 743 N N . LEU A 1 89 ? -11.330 -13.024 -2.609 1.00 93.50 89 LEU A N 1
ATOM 744 C CA . LEU A 1 89 ? -12.572 -12.595 -3.255 1.00 93.50 89 LEU A CA 1
ATOM 745 C C . LEU A 1 89 ? -12.392 -12.553 -4.779 1.00 93.50 89 LEU A C 1
ATOM 747 O O . LEU A 1 89 ? -11.397 -12.022 -5.271 1.00 93.50 89 LEU A O 1
ATOM 751 N N . ILE A 1 90 ? -13.367 -13.084 -5.521 1.00 92.56 90 ILE A N 1
ATOM 752 C CA . ILE A 1 90 ? -13.489 -12.914 -6.975 1.00 92.56 90 ILE A CA 1
ATOM 753 C C . ILE A 1 90 ? -14.913 -12.461 -7.274 1.00 92.56 90 ILE A C 1
ATOM 755 O O . ILE A 1 90 ? -15.861 -13.184 -6.975 1.00 92.56 90 ILE A O 1
ATOM 759 N N . THR A 1 91 ? -15.046 -11.277 -7.862 1.00 92.94 91 THR A N 1
ATOM 760 C CA . THR A 1 91 ? -16.322 -10.657 -8.230 1.00 92.94 91 THR A CA 1
ATOM 761 C C . THR A 1 91 ? -16.124 -9.757 -9.452 1.00 92.94 91 THR A C 1
ATOM 763 O O . THR A 1 91 ? -14.994 -9.379 -9.768 1.00 92.94 91 THR A O 1
ATOM 766 N N . ASP A 1 92 ? -17.208 -9.457 -10.156 1.00 93.69 92 ASP A N 1
ATOM 767 C CA . ASP A 1 92 ? -17.290 -8.494 -11.259 1.00 93.69 92 ASP A CA 1
ATOM 768 C C . ASP A 1 92 ? -17.782 -7.106 -10.811 1.00 93.69 92 ASP A C 1
ATOM 770 O O . ASP A 1 92 ? -17.642 -6.136 -11.554 1.00 93.69 92 ASP A O 1
ATOM 774 N N . ASP A 1 93 ? -18.322 -7.013 -9.597 1.00 96.75 93 ASP A N 1
ATOM 775 C CA . ASP A 1 93 ? -18.810 -5.783 -8.974 1.00 96.75 93 ASP A CA 1
ATOM 776 C C . ASP A 1 93 ? -17.712 -5.100 -8.134 1.00 96.75 93 ASP A C 1
ATOM 778 O O . ASP A 1 93 ? -17.200 -5.680 -7.170 1.00 96.75 93 ASP A O 1
ATOM 782 N N . GLU A 1 94 ? -17.347 -3.875 -8.522 1.00 94.81 94 GLU A N 1
ATOM 783 C CA . GLU A 1 94 ? -16.332 -3.055 -7.850 1.00 94.81 94 GLU A CA 1
ATOM 784 C C . GLU A 1 94 ? -16.807 -2.554 -6.480 1.00 94.81 94 GLU A C 1
ATOM 786 O O . GLU A 1 94 ? -16.041 -2.631 -5.518 1.00 94.81 94 GLU A O 1
ATOM 791 N N . ASP A 1 95 ? -18.069 -2.130 -6.365 1.00 96.25 95 ASP A N 1
ATOM 792 C CA . ASP A 1 95 ? -18.626 -1.594 -5.118 1.00 96.25 95 ASP A CA 1
ATOM 793 C C . ASP A 1 95 ? -18.681 -2.706 -4.055 1.00 96.25 95 ASP A C 1
ATOM 795 O O . ASP A 1 95 ? -18.245 -2.535 -2.916 1.00 96.25 95 ASP A O 1
ATOM 799 N N . TYR A 1 96 ? -19.122 -3.906 -4.450 1.00 94.44 96 TYR A N 1
ATOM 800 C CA . TYR A 1 96 ? -19.126 -5.072 -3.560 1.00 94.44 96 TYR A CA 1
ATOM 801 C C . TYR A 1 96 ? -17.713 -5.497 -3.129 1.00 94.44 96 TYR A C 1
ATOM 803 O O . TYR A 1 96 ? -17.511 -5.940 -1.994 1.00 94.44 96 TYR A O 1
ATOM 811 N N . ALA A 1 97 ? -16.726 -5.385 -4.026 1.00 94.19 97 ALA A N 1
ATOM 812 C CA . ALA A 1 97 ? -15.339 -5.701 -3.701 1.00 94.19 97 ALA A CA 1
ATOM 813 C C . ALA A 1 97 ? -14.753 -4.731 -2.667 1.00 94.19 97 ALA A C 1
ATOM 815 O O . ALA A 1 97 ? -13.993 -5.162 -1.794 1.00 94.19 97 ALA A O 1
ATOM 816 N N . GLU A 1 98 ? -15.112 -3.449 -2.757 1.00 90.56 98 GLU A N 1
ATOM 817 C CA . GLU A 1 98 ? -14.721 -2.425 -1.788 1.00 90.56 98 GLU A CA 1
ATOM 818 C C . GLU A 1 98 ? -15.355 -2.697 -0.420 1.00 90.56 98 GLU A C 1
ATOM 820 O O . GLU A 1 98 ? -14.625 -2.843 0.564 1.00 90.56 98 GLU A O 1
ATOM 825 N N . ASP A 1 99 ? -16.675 -2.897 -0.371 1.00 91.50 99 ASP A N 1
ATOM 826 C CA . ASP A 1 99 ? -17.404 -3.186 0.869 1.00 91.50 99 ASP A CA 1
ATOM 827 C C . ASP A 1 99 ? -16.860 -4.445 1.573 1.00 91.50 99 ASP A C 1
ATOM 829 O O . ASP A 1 99 ? -16.563 -4.424 2.770 1.00 91.50 99 ASP A O 1
ATOM 833 N N . PHE A 1 100 ? -16.640 -5.543 0.837 1.00 92.12 100 PHE A N 1
ATOM 834 C CA . PHE A 1 100 ? -16.054 -6.768 1.400 1.00 92.12 100 PHE A CA 1
ATOM 835 C C . PHE A 1 100 ? -14.618 -6.549 1.898 1.00 92.12 100 PHE A C 1
ATOM 837 O O . PHE A 1 100 ? -14.206 -7.111 2.921 1.00 92.12 100 PHE A O 1
ATOM 844 N N . GLY A 1 101 ? -13.831 -5.742 1.181 1.00 88.69 101 GLY A N 1
ATOM 845 C CA . GLY A 1 101 ? -12.478 -5.367 1.580 1.00 88.69 101 GLY A CA 1
ATOM 846 C C . GLY A 1 101 ? -12.458 -4.583 2.892 1.00 88.69 101 GLY A C 1
ATOM 847 O O . GLY A 1 101 ? -11.629 -4.862 3.767 1.00 88.69 101 GLY A O 1
ATOM 848 N N . ASP A 1 102 ? -13.396 -3.656 3.063 1.00 84.56 102 ASP A N 1
ATOM 849 C CA . ASP A 1 102 ? -13.545 -2.855 4.276 1.00 84.56 102 ASP A CA 1
ATOM 850 C C . ASP A 1 102 ? -14.067 -3.682 5.459 1.00 84.56 102 ASP A C 1
ATOM 852 O O . ASP A 1 102 ? -13.524 -3.593 6.564 1.00 84.56 102 ASP A O 1
ATOM 856 N N . GLU A 1 103 ? -15.037 -4.568 5.234 1.00 84.81 103 GLU A N 1
ATOM 857 C CA . GLU A 1 103 ? -15.554 -5.473 6.267 1.00 84.81 103 GLU A CA 1
ATOM 858 C C . GLU A 1 103 ? -14.506 -6.487 6.757 1.00 84.81 103 GLU A C 1
ATOM 860 O O . GLU A 1 103 ? -14.499 -6.853 7.933 1.00 84.81 103 GLU A O 1
ATOM 865 N N . THR A 1 104 ? -13.605 -6.953 5.885 1.00 84.00 104 THR A N 1
ATOM 866 C CA . THR A 1 104 ? -12.606 -7.980 6.233 1.00 84.00 104 THR A CA 1
ATOM 867 C C . THR A 1 104 ? -11.259 -7.376 6.632 1.00 84.00 104 THR A C 1
ATOM 869 O O . THR A 1 104 ? -10.829 -7.439 7.793 1.00 84.00 104 THR A O 1
ATOM 872 N N . TRP A 1 105 ? -10.552 -6.786 5.670 1.00 74.88 105 TRP A N 1
ATOM 873 C CA . TRP A 1 105 ? -9.227 -6.213 5.870 1.00 74.88 105 TRP A CA 1
ATOM 874 C C . TRP A 1 105 ? -9.293 -4.870 6.592 1.00 74.88 105 TRP A C 1
ATOM 876 O O . TRP A 1 105 ? -8.419 -4.590 7.419 1.00 74.88 105 TRP A O 1
ATOM 886 N N . GLY A 1 106 ? -10.328 -4.066 6.336 1.00 70.44 106 GLY A N 1
ATOM 887 C CA . GLY A 1 106 ? -10.588 -2.840 7.087 1.00 70.44 106 GLY A CA 1
ATOM 888 C C . GLY A 1 106 ? -10.741 -3.144 8.576 1.00 70.44 106 GLY A C 1
ATOM 889 O O . GLY A 1 106 ? -9.920 -2.693 9.374 1.00 70.44 106 GLY A O 1
ATOM 890 N N . GLU A 1 107 ? -11.679 -4.005 8.968 1.00 64.06 107 GLU A N 1
ATOM 891 C CA . GLU A 1 107 ? -11.858 -4.399 10.376 1.00 64.06 107 GLU A CA 1
ATOM 892 C C . GLU A 1 107 ? -10.614 -5.058 10.990 1.00 64.06 107 GLU A C 1
ATOM 894 O O . GLU A 1 107 ? -10.272 -4.787 12.143 1.00 64.06 107 GLU A O 1
ATOM 899 N N . THR A 1 108 ? -9.855 -5.859 10.234 1.00 60.72 108 THR A N 1
ATOM 900 C CA . THR A 1 108 ? -8.600 -6.442 10.745 1.00 60.72 108 THR A CA 1
ATOM 901 C C . THR A 1 108 ? -7.562 -5.358 11.053 1.00 60.72 108 THR A C 1
ATOM 903 O O . THR A 1 108 ? -6.903 -5.431 12.096 1.00 60.72 108 THR A O 1
ATOM 906 N N . LYS A 1 109 ? -7.468 -4.294 10.238 1.00 59.31 109 LYS A N 1
ATOM 907 C CA . LYS A 1 109 ? -6.671 -3.103 10.590 1.00 59.31 109 LYS A CA 1
ATOM 908 C C . LYS A 1 109 ? -7.204 -2.416 11.849 1.00 59.31 109 LYS A C 1
ATOM 910 O O . LYS A 1 109 ? -6.409 -1.922 12.649 1.00 59.31 109 LYS A O 1
ATOM 915 N N . PHE A 1 110 ? -8.522 -2.400 12.048 1.00 47.34 110 PHE A N 1
ATOM 916 C CA . PHE A 1 110 ? -9.190 -1.727 13.169 1.00 47.34 110 PHE A CA 1
ATOM 917 C C . PHE A 1 110 ? -9.343 -2.580 14.439 1.00 47.34 110 PHE A C 1
ATOM 919 O O . PHE A 1 110 ? -9.601 -2.034 15.512 1.00 47.34 110 PHE A O 1
ATOM 926 N N . SER A 1 111 ? -9.032 -3.876 14.402 1.00 51.41 111 SER A N 1
ATOM 927 C CA . SER A 1 111 ? -8.762 -4.666 15.613 1.00 51.41 111 SER A CA 1
ATOM 928 C C . SER A 1 111 ? -7.515 -4.149 16.362 1.00 51.41 111 SER A C 1
ATOM 930 O O . SER A 1 111 ? -7.359 -4.369 17.566 1.00 51.41 111 SER A O 1
ATOM 932 N N . ALA A 1 112 ? -6.691 -3.337 15.681 1.00 52.19 112 ALA A N 1
ATOM 933 C CA . ALA A 1 112 ? -5.664 -2.484 16.273 1.00 52.19 112 ALA A CA 1
ATOM 934 C C . ALA A 1 112 ? -6.122 -1.030 16.580 1.00 52.19 112 ALA A C 1
ATOM 936 O O . ALA A 1 112 ? -5.357 -0.277 17.184 1.00 52.19 112 ALA A O 1
ATOM 937 N N . GLY A 1 113 ? -7.357 -0.622 16.256 1.00 50.00 113 GLY A N 1
ATOM 938 C CA . GLY A 1 113 ? -7.901 0.721 16.514 1.00 50.00 113 GLY A CA 1
ATOM 939 C C . GLY A 1 113 ? -9.344 0.926 16.026 1.00 50.00 113 GLY A C 1
ATOM 940 O O . GLY A 1 113 ? -9.576 1.268 14.879 1.00 50.00 113 GLY A O 1
ATOM 941 N N . ILE A 1 114 ? -10.305 0.763 16.931 1.00 63.66 114 ILE A N 1
ATOM 942 C CA . ILE A 1 114 ? -11.765 0.831 16.741 1.00 63.66 114 ILE A CA 1
ATOM 943 C C . ILE A 1 114 ? -12.188 2.164 16.059 1.00 63.66 114 ILE A C 1
ATOM 945 O O . ILE A 1 114 ? -11.737 3.210 16.528 1.00 63.66 114 ILE A O 1
ATOM 949 N N . PRO A 1 115 ? -13.104 2.211 15.060 1.00 64.69 115 PRO A N 1
ATOM 950 C CA . PRO A 1 115 ? -13.593 3.456 14.409 1.00 64.69 115 PRO A CA 1
ATOM 951 C C . PRO A 1 115 ? -14.166 4.509 15.386 1.00 64.69 115 PRO A C 1
ATOM 953 O O . PRO A 1 115 ? -14.227 5.712 15.114 1.00 64.69 115 PRO A O 1
ATOM 956 N N . LEU A 1 116 ? -14.516 4.072 16.594 1.00 69.00 116 LEU A N 1
ATOM 957 C CA . LEU A 1 116 ? -14.851 4.910 17.742 1.00 69.00 116 LEU A CA 1
ATOM 958 C C . LEU A 1 116 ? -13.706 5.861 18.156 1.00 69.00 116 LEU A C 1
ATOM 960 O O . LEU A 1 116 ? -13.951 6.998 18.558 1.00 69.00 116 LEU A O 1
ATOM 964 N N . TYR A 1 117 ? -12.453 5.421 18.046 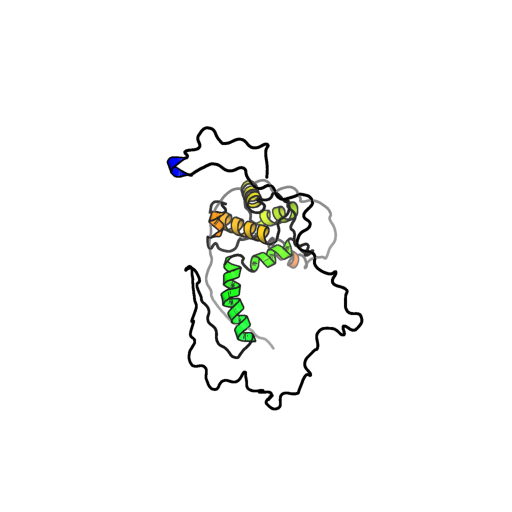1.00 78.38 117 TYR A N 1
ATOM 965 C CA . TYR A 1 117 ? -11.274 6.198 18.428 1.00 78.38 117 TYR A CA 1
ATOM 966 C C . TYR A 1 117 ? -11.035 7.378 17.494 1.00 78.38 117 TYR A C 1
ATOM 968 O O . TYR A 1 117 ? -10.643 8.446 17.957 1.00 78.38 117 TYR A O 1
ATOM 976 N N . GLU A 1 118 ? -11.342 7.227 16.205 1.00 78.75 118 GLU A N 1
ATOM 977 C CA . GLU A 1 118 ? -11.352 8.336 15.246 1.00 78.75 118 GLU A CA 1
ATOM 978 C C . GLU A 1 118 ? -12.370 9.405 15.660 1.00 78.75 118 GLU A C 1
ATOM 980 O O . GLU A 1 118 ? -12.066 10.598 15.659 1.00 78.75 118 GLU A O 1
ATOM 985 N N . THR A 1 119 ? -13.565 8.981 16.084 1.00 81.19 119 THR A N 1
ATOM 986 C CA . THR A 1 119 ? -14.609 9.898 16.562 1.00 81.19 119 THR A CA 1
ATOM 987 C C . THR A 1 119 ? -14.150 10.662 17.804 1.00 81.19 119 THR A C 1
ATOM 989 O O . THR A 1 119 ? -14.346 11.874 17.890 1.00 81.19 119 THR A O 1
ATOM 992 N N . TYR A 1 120 ? -13.494 9.986 18.750 1.00 83.75 120 TYR A N 1
ATOM 993 C CA . TYR A 1 120 ? -12.922 10.640 19.928 1.00 83.75 120 TYR A CA 1
ATOM 994 C C . TYR A 1 120 ? -11.763 11.575 19.582 1.00 83.75 120 TYR A C 1
ATOM 996 O O . TYR A 1 120 ? -11.696 12.673 20.126 1.00 83.75 120 TYR A O 1
ATOM 1004 N N . TYR A 1 121 ? -10.901 11.198 18.639 1.00 84.44 121 TYR A N 1
ATOM 1005 C CA . TYR A 1 121 ? -9.798 12.045 18.193 1.00 84.44 121 TYR A CA 1
ATOM 1006 C C . TYR A 1 121 ? -10.307 13.353 17.569 1.00 84.44 121 TYR A C 1
ATOM 1008 O O . TYR A 1 121 ? -9.858 14.428 17.957 1.00 84.44 121 TYR A O 1
ATOM 1016 N N . LYS A 1 122 ? -11.334 13.285 16.708 1.00 84.12 122 LYS A N 1
ATOM 1017 C CA . LYS A 1 122 ? -11.991 14.472 16.124 1.00 84.12 122 LYS A CA 1
ATOM 1018 C C . LYS A 1 122 ? -12.643 15.387 17.167 1.00 84.12 122 LYS A C 1
ATOM 1020 O O . LYS A 1 122 ? -12.731 16.591 16.953 1.00 84.12 122 LYS A O 1
ATOM 1025 N N . GLN A 1 123 ? -13.117 14.837 18.288 1.00 82.38 123 GLN A N 1
ATOM 1026 C CA . GLN A 1 123 ? -13.670 15.646 19.382 1.00 82.38 123 GLN A CA 1
ATOM 1027 C C . GLN A 1 123 ? -12.589 16.407 20.153 1.00 82.38 123 GLN A C 1
ATOM 1029 O O . GLN A 1 123 ? -12.865 17.493 20.663 1.00 82.38 123 GLN A O 1
ATOM 1034 N N . VAL A 1 124 ? -11.394 15.828 20.281 1.00 85.56 124 VAL A N 1
ATOM 1035 C CA . VAL A 1 124 ? -10.282 16.426 21.031 1.00 85.56 124 VAL A CA 1
ATOM 1036 C C . VAL A 1 124 ? -9.482 17.403 20.168 1.00 85.56 124 VAL A C 1
ATOM 1038 O O . VAL A 1 124 ? -9.041 18.424 20.687 1.00 85.56 124 VAL A O 1
ATOM 1041 N N . ASP A 1 125 ? -9.366 17.150 18.861 1.00 82.38 125 ASP A N 1
ATOM 1042 C CA . ASP A 1 125 ? -8.756 18.069 17.889 1.00 82.38 125 ASP A CA 1
ATOM 1043 C C . ASP A 1 125 ? -9.751 18.474 16.778 1.00 82.38 125 ASP A C 1
ATOM 1045 O O . ASP A 1 125 ? -9.708 17.936 15.668 1.00 82.38 125 ASP A O 1
ATOM 1049 N N . PRO A 1 126 ? -10.640 19.459 17.033 1.00 79.00 126 PRO A N 1
ATOM 1050 C CA . PRO A 1 126 ? -11.503 20.038 15.998 1.00 79.00 126 PRO A CA 1
ATOM 1051 C C . PRO A 1 126 ? -10.735 20.836 14.934 1.00 79.00 126 PRO A C 1
ATOM 1053 O O . PRO A 1 126 ? -11.284 21.164 13.884 1.00 79.00 126 PRO A O 1
ATOM 1056 N N . THR A 1 127 ? -9.488 21.204 15.228 1.00 79.81 127 THR A N 1
ATOM 1057 C CA . THR A 1 127 ? -8.623 22.030 14.381 1.00 79.81 127 THR A CA 1
ATOM 1058 C C . THR A 1 127 ? -7.849 21.224 13.337 1.00 79.81 127 THR A C 1
ATOM 1060 O O . THR A 1 127 ? -7.203 21.826 12.482 1.00 79.81 127 THR A O 1
ATOM 1063 N N . TYR A 1 128 ? -7.938 19.889 13.372 1.00 77.94 128 TYR A N 1
ATOM 1064 C CA . TYR A 1 128 ? -7.205 18.965 12.501 1.00 77.94 128 TYR A CA 1
ATOM 1065 C C . TYR A 1 128 ? -5.698 19.248 12.458 1.00 77.94 128 TYR A C 1
ATOM 1067 O O . TYR A 1 128 ? -5.052 19.124 11.418 1.00 77.94 128 TYR A O 1
ATOM 1075 N N . THR A 1 129 ? -5.119 19.625 13.597 1.00 79.19 129 THR A N 1
ATOM 1076 C CA . THR A 1 129 ? -3.675 19.877 13.698 1.00 79.19 129 THR A CA 1
ATOM 1077 C C . THR A 1 129 ? -2.856 18.590 13.643 1.00 79.19 129 THR A C 1
ATOM 1079 O O . THR A 1 129 ? -1.658 18.628 13.358 1.00 79.19 129 THR A O 1
ATOM 1082 N N . GLY A 1 130 ? -3.501 17.444 13.889 1.00 79.94 130 GLY A N 1
ATOM 1083 C CA . GLY A 1 130 ? -2.867 16.128 13.869 1.00 79.94 130 GLY A CA 1
ATOM 1084 C C . GLY A 1 130 ? -2.014 15.863 15.109 1.00 79.94 130 GLY A C 1
ATOM 1085 O O . GLY A 1 130 ? -1.256 14.893 15.132 1.00 79.94 130 GLY A O 1
ATOM 1086 N N . ARG A 1 131 ? -2.128 16.716 16.136 1.00 85.25 131 ARG A N 1
ATOM 1087 C CA . ARG A 1 131 ? -1.408 16.617 17.407 1.00 85.25 131 ARG A CA 1
ATOM 1088 C C . ARG A 1 131 ? -2.327 17.043 18.537 1.00 85.25 131 ARG A C 1
ATOM 1090 O O . ARG A 1 131 ? -2.922 18.112 18.491 1.00 85.25 131 ARG A O 1
ATOM 1097 N N . VAL A 1 132 ? -2.396 16.229 19.582 1.00 87.38 132 VAL A N 1
ATOM 1098 C CA . VAL A 1 132 ? -3.180 16.545 20.775 1.00 87.38 132 VAL A CA 1
ATOM 1099 C C . VAL A 1 132 ? -2.239 16.971 21.895 1.00 87.38 132 VAL A C 1
ATOM 1101 O O . VAL A 1 132 ? -1.353 16.212 22.284 1.00 87.38 132 VAL A O 1
ATOM 1104 N N . GLY A 1 133 ? -2.429 18.179 22.424 1.00 87.38 133 GLY A N 1
ATOM 1105 C CA . GLY A 1 133 ? -1.670 18.672 23.572 1.00 87.38 133 GLY A CA 1
ATOM 1106 C C . GLY A 1 133 ? -1.964 17.892 24.858 1.00 87.38 133 GLY A C 1
ATOM 1107 O O . GLY A 1 133 ? -3.024 17.279 25.017 1.00 87.38 133 GLY A O 1
ATOM 1108 N N . ALA A 1 134 ? -1.017 17.912 25.799 1.00 87.06 134 ALA A N 1
ATOM 1109 C CA . ALA A 1 134 ? -1.140 17.184 27.063 1.00 87.06 134 ALA A CA 1
ATOM 1110 C C . ALA A 1 134 ? -2.337 17.615 27.915 1.00 87.06 134 ALA A C 1
ATOM 1112 O O . ALA A 1 134 ? -3.023 16.775 28.498 1.00 87.06 134 ALA A O 1
ATOM 1113 N N . SER A 1 135 ? -2.631 18.913 27.947 1.00 86.38 135 SER A N 1
ATOM 1114 C CA . SER A 1 135 ? -3.785 19.477 28.648 1.00 86.38 135 SER A CA 1
ATOM 1115 C C . SER A 1 135 ? -5.109 18.953 28.094 1.00 86.38 135 SER A C 1
ATOM 1117 O O . SER A 1 135 ? -5.979 18.514 28.845 1.00 86.38 135 SER A O 1
ATOM 1119 N N . GLU A 1 136 ? -5.254 18.969 26.774 1.00 87.62 136 GLU A N 1
ATOM 1120 C CA . GLU A 1 136 ? -6.466 18.599 26.053 1.00 87.62 136 GLU A CA 1
ATOM 1121 C C . GLU A 1 136 ? -6.718 17.090 26.152 1.00 87.62 136 GLU A C 1
ATOM 1123 O O . GLU A 1 136 ? -7.829 16.659 26.481 1.00 87.62 136 GLU A O 1
ATOM 1128 N N . ALA A 1 137 ? -5.669 16.283 25.958 1.00 87.44 137 ALA A N 1
ATOM 1129 C CA . ALA A 1 137 ? -5.728 14.836 26.132 1.00 87.44 137 ALA A CA 1
ATOM 1130 C C . ALA A 1 137 ? -6.076 14.448 27.575 1.00 87.44 137 ALA A C 1
ATOM 1132 O O . ALA A 1 137 ? -6.971 13.630 27.784 1.00 87.44 137 ALA A O 1
ATOM 1133 N N . ALA A 1 138 ? -5.427 15.046 28.579 1.00 86.50 138 ALA A N 1
ATOM 1134 C CA . ALA A 1 138 ? -5.688 14.729 29.982 1.00 86.50 138 ALA A CA 1
ATOM 1135 C C . ALA A 1 138 ? -7.134 15.058 30.385 1.00 86.50 138 ALA A C 1
ATOM 1137 O O . ALA A 1 138 ? -7.788 14.256 31.055 1.00 86.50 138 ALA A O 1
ATOM 1138 N N . LEU A 1 139 ? -7.670 16.197 29.929 1.00 87.56 139 LEU A N 1
ATOM 1139 C CA . LEU A 1 139 ? -9.071 16.571 30.153 1.00 87.56 139 LEU A CA 1
ATOM 1140 C C . LEU A 1 139 ? -10.045 15.565 29.533 1.00 87.56 139 LEU A C 1
ATOM 1142 O O . LEU A 1 139 ? -11.086 15.271 30.126 1.00 87.56 139 LEU A O 1
ATOM 1146 N N . PHE A 1 140 ? -9.722 15.032 28.353 1.00 88.56 140 PHE A N 1
ATOM 1147 C CA . PHE A 1 140 ? -10.535 14.007 27.710 1.00 88.56 140 PHE A CA 1
ATOM 1148 C C . PHE A 1 140 ? -10.452 12.669 28.450 1.00 88.56 140 PHE A C 1
ATOM 1150 O O . PHE A 1 140 ? -11.482 12.097 28.809 1.00 88.56 140 PHE A O 1
ATOM 1157 N N . LEU A 1 141 ? -9.241 12.198 28.752 1.00 87.81 141 LEU A N 1
ATOM 1158 C CA . LEU A 1 141 ? -9.021 10.918 29.418 1.00 87.81 141 LEU A CA 1
ATOM 1159 C C . LEU A 1 141 ? -9.600 10.908 30.840 1.00 87.81 141 LEU A C 1
ATOM 1161 O O . LEU A 1 141 ? -10.138 9.889 31.264 1.00 87.81 141 LEU A O 1
ATOM 1165 N N . LYS A 1 142 ? -9.618 12.044 31.549 1.00 88.69 142 LYS A N 1
ATOM 1166 C CA . LYS A 1 142 ? -10.251 12.172 32.874 1.00 88.69 142 LYS A CA 1
ATOM 1167 C C . LYS A 1 142 ? -11.759 11.879 32.859 1.00 88.69 142 LYS A C 1
ATOM 1169 O O . LYS A 1 142 ? -12.305 11.423 33.861 1.00 88.69 142 LYS A O 1
ATOM 1174 N N . LYS A 1 143 ? -12.437 12.036 31.712 1.00 86.06 143 LYS A N 1
ATOM 1175 C CA . LYS A 1 143 ? -13.857 11.656 31.543 1.00 86.06 143 LYS A CA 1
ATOM 1176 C C . LYS A 1 143 ? -14.095 10.141 31.594 1.00 86.06 143 LYS A C 1
ATOM 1178 O O . LYS A 1 143 ? -15.245 9.716 31.688 1.00 86.06 143 LYS A O 1
ATOM 1183 N N . SER A 1 144 ? -13.038 9.326 31.530 1.00 83.94 144 SER A N 1
ATOM 1184 C CA . SER A 1 144 ? -13.123 7.866 31.686 1.00 83.94 144 SER A CA 1
ATOM 1185 C C . SER A 1 144 ? -13.384 7.413 33.129 1.00 83.94 144 SER A C 1
ATOM 1187 O O . SER A 1 144 ? -13.718 6.249 33.340 1.00 83.94 144 SER A O 1
ATOM 1189 N N . GLY A 1 145 ? -13.234 8.307 34.119 1.00 83.31 145 GLY A N 1
ATOM 1190 C CA . GLY A 1 145 ? -13.430 7.998 35.541 1.00 83.31 145 GLY A CA 1
ATOM 1191 C C . GLY A 1 145 ? -12.273 7.239 36.205 1.00 83.31 145 GLY A C 1
ATOM 1192 O O . GLY A 1 145 ? -12.429 6.770 37.330 1.00 83.31 145 GLY A O 1
ATOM 1193 N N . LEU A 1 146 ? -11.124 7.110 35.534 1.00 84.88 146 LEU A N 1
ATOM 1194 C CA . LEU A 1 146 ? -9.910 6.525 36.110 1.00 84.88 146 LEU A CA 1
ATOM 1195 C C . LEU A 1 146 ? -9.208 7.503 37.066 1.00 84.88 146 LEU A C 1
ATOM 1197 O O . LEU A 1 146 ? -9.382 8.718 36.980 1.00 84.88 146 LEU A O 1
ATOM 1201 N N . SER A 1 147 ? -8.402 6.972 37.989 1.00 86.69 147 SER A N 1
ATOM 1202 C CA . SER A 1 147 ? -7.631 7.796 38.926 1.00 86.69 147 SER A CA 1
ATOM 1203 C C . SER A 1 147 ? -6.493 8.536 38.218 1.00 86.69 147 SER A C 1
ATOM 1205 O O . SER A 1 147 ? -5.872 8.003 37.295 1.00 86.69 147 SER A O 1
ATOM 1207 N N . ASP A 1 148 ? -6.175 9.750 38.682 1.00 85.81 148 ASP A N 1
ATOM 1208 C CA . ASP A 1 148 ? -5.135 10.604 38.081 1.00 85.81 148 ASP A CA 1
ATOM 1209 C C . ASP A 1 148 ? -3.751 9.905 38.048 1.00 85.81 148 ASP A C 1
ATOM 1211 O O . ASP A 1 148 ? -2.957 10.124 37.137 1.00 85.81 148 ASP A O 1
ATOM 1215 N N . ILE A 1 149 ? -3.491 8.980 38.985 1.00 87.12 149 ILE A N 1
ATOM 1216 C CA . ILE A 1 149 ? -2.268 8.157 39.031 1.00 87.12 149 ILE A CA 1
ATOM 1217 C C . ILE A 1 149 ? -2.210 7.162 37.860 1.00 87.12 149 ILE A C 1
ATOM 1219 O O . ILE A 1 149 ? -1.152 6.955 37.270 1.00 87.12 149 ILE A O 1
ATOM 1223 N N . VAL A 1 150 ? -3.336 6.528 37.519 1.00 88.44 150 VAL A N 1
ATOM 1224 C CA . VAL A 1 150 ? -3.418 5.578 36.396 1.00 88.44 150 VAL A CA 1
ATOM 1225 C C . VAL A 1 150 ? -3.342 6.326 35.066 1.00 88.44 150 VAL A C 1
ATOM 1227 O O . VAL A 1 150 ? -2.656 5.878 34.154 1.00 88.44 150 VAL A O 1
ATOM 1230 N N . LEU A 1 151 ? -3.978 7.495 34.982 1.00 88.69 151 LEU A N 1
ATOM 1231 C CA . LEU A 1 151 ? -3.919 8.382 33.818 1.00 88.69 151 LEU A CA 1
ATOM 1232 C C . LEU A 1 151 ? -2.489 8.848 33.511 1.00 88.69 151 LEU A C 1
ATOM 1234 O O . LEU A 1 151 ? -2.092 8.817 32.350 1.00 88.69 151 LEU A O 1
ATOM 1238 N N . GLY A 1 152 ? -1.703 9.199 34.536 1.00 88.50 152 GLY A N 1
ATOM 1239 C CA . GLY A 1 152 ? -0.282 9.529 34.373 1.00 88.50 152 GLY A CA 1
ATOM 1240 C C . GLY A 1 152 ? 0.532 8.366 33.800 1.00 88.50 152 GLY A C 1
ATOM 1241 O O . GLY A 1 152 ? 1.252 8.539 32.827 1.00 88.50 152 GLY A O 1
ATOM 1242 N N . LYS A 1 153 ? 0.328 7.143 34.309 1.00 88.69 153 LYS A N 1
ATOM 1243 C CA . LYS A 1 153 ? 0.994 5.946 33.759 1.00 88.69 153 LYS A CA 1
ATOM 1244 C C . LYS A 1 153 ? 0.605 5.666 32.306 1.00 88.69 153 LYS A C 1
ATOM 1246 O O . LYS A 1 153 ? 1.449 5.272 31.513 1.00 88.69 153 LYS A O 1
ATOM 1251 N N . ILE A 1 154 ? -0.671 5.844 31.955 1.00 89.75 154 ILE A N 1
ATOM 1252 C CA . ILE A 1 154 ? -1.147 5.681 30.572 1.00 89.75 154 ILE A CA 1
ATOM 1253 C C . ILE A 1 154 ? -0.486 6.716 29.658 1.00 89.75 154 ILE A C 1
ATOM 1255 O O . ILE A 1 154 ? -0.096 6.372 28.546 1.00 89.75 154 ILE A O 1
ATOM 1259 N N . TRP A 1 155 ? -0.344 7.955 30.132 1.00 89.62 155 TRP A N 1
ATOM 1260 C CA . TRP A 1 155 ? 0.337 9.024 29.410 1.00 89.62 155 TRP A CA 1
ATOM 1261 C C . TRP A 1 155 ? 1.808 8.687 29.139 1.00 89.62 155 TRP A C 1
ATOM 1263 O O . TRP A 1 155 ? 2.228 8.725 27.986 1.00 89.62 155 TRP A O 1
ATOM 1273 N N . ASP A 1 156 ? 2.554 8.269 30.164 1.00 88.56 156 ASP A N 1
ATOM 1274 C CA . ASP A 1 156 ? 3.975 7.912 30.033 1.00 88.56 156 ASP A CA 1
ATOM 1275 C C . ASP A 1 156 ? 4.197 6.749 29.049 1.00 88.56 156 ASP A C 1
ATOM 1277 O O . ASP A 1 156 ? 5.198 6.695 28.339 1.00 88.56 156 ASP A O 1
ATOM 1281 N N . LEU A 1 157 ? 3.244 5.813 28.980 1.00 86.38 157 LEU A N 1
ATOM 1282 C CA . LEU A 1 157 ? 3.280 4.696 28.033 1.00 86.38 157 LEU A CA 1
ATOM 1283 C C . LEU A 1 157 ? 2.839 5.087 26.616 1.00 86.38 157 LEU A C 1
ATOM 1285 O O . LEU A 1 157 ? 3.231 4.426 25.655 1.00 86.38 157 LEU A O 1
ATOM 1289 N N . ALA A 1 158 ? 2.008 6.120 26.482 1.00 86.38 158 ALA A N 1
ATOM 1290 C CA . ALA A 1 158 ? 1.528 6.626 25.199 1.00 86.38 158 ALA A CA 1
ATOM 1291 C C . ALA A 1 158 ? 2.530 7.577 24.522 1.00 86.38 158 ALA A C 1
ATOM 1293 O O . ALA A 1 158 ? 2.553 7.643 23.292 1.00 86.38 158 ALA A O 1
ATOM 1294 N N . ASP A 1 159 ? 3.356 8.279 25.304 1.00 87.38 159 ASP A N 1
ATOM 1295 C CA . ASP A 1 159 ? 4.433 9.162 24.838 1.00 87.38 159 ASP A CA 1
ATOM 1296 C C . ASP A 1 159 ? 5.801 8.728 25.407 1.00 87.38 159 ASP A C 1
ATOM 1298 O O . ASP A 1 159 ? 6.383 9.420 26.245 1.00 87.38 159 ASP A O 1
ATOM 1302 N N . PRO A 1 160 ? 6.358 7.588 24.949 1.00 81.75 160 PRO A N 1
ATOM 1303 C CA . PRO A 1 160 ? 7.662 7.115 25.418 1.00 81.75 160 PRO A CA 1
ATOM 1304 C C . PRO A 1 160 ? 8.817 8.052 25.028 1.00 81.75 160 PRO A C 1
ATOM 1306 O O . PRO A 1 160 ? 9.896 7.980 25.612 1.00 81.75 160 PRO A O 1
ATOM 1309 N N . GLU A 1 161 ? 8.609 8.918 24.033 1.00 82.56 161 GLU A N 1
ATOM 1310 C CA . GLU A 1 161 ? 9.603 9.883 23.556 1.00 82.56 161 GLU A CA 1
ATOM 1311 C C . GLU A 1 161 ? 9.548 11.218 24.322 1.00 82.56 161 GLU A C 1
ATOM 1313 O O . GLU A 1 161 ? 10.424 12.061 24.130 1.00 82.56 161 GLU A O 1
ATOM 1318 N N . GLY A 1 162 ? 8.556 11.417 25.200 1.00 82.62 162 GLY A N 1
ATOM 1319 C CA . GLY A 1 162 ? 8.421 12.623 26.021 1.00 82.62 162 GLY A CA 1
ATOM 1320 C C . GLY A 1 162 ? 8.241 13.902 25.199 1.00 82.62 162 GLY A C 1
ATOM 1321 O O . GLY A 1 162 ? 8.730 14.966 25.584 1.00 82.62 162 GLY A O 1
ATOM 1322 N N . LYS A 1 163 ? 7.572 13.808 24.047 1.00 83.44 163 LYS A N 1
ATOM 1323 C CA . LYS A 1 163 ? 7.336 14.926 23.125 1.00 83.44 163 LYS A CA 1
ATOM 1324 C C . LYS A 1 163 ? 6.397 15.984 23.708 1.00 83.44 163 LYS A C 1
ATOM 1326 O O . LYS A 1 163 ? 6.413 17.127 23.249 1.00 83.44 163 LYS A O 1
ATOM 1331 N N . GLY A 1 164 ? 5.571 15.619 24.693 1.00 85.25 164 GLY A N 1
ATOM 1332 C CA . GLY A 1 164 ? 4.598 16.516 25.328 1.00 85.25 164 GLY A CA 1
ATOM 1333 C C . GLY A 1 164 ? 3.318 16.734 24.511 1.00 85.25 164 GLY A C 1
ATOM 1334 O O . GLY A 1 164 ? 2.492 17.578 24.864 1.00 85.25 164 GLY A O 1
ATOM 1335 N N . TYR A 1 165 ? 3.140 15.972 23.430 1.00 87.50 165 TYR A N 1
ATOM 1336 C CA . TYR A 1 165 ? 1.932 15.906 22.610 1.00 87.50 165 TYR A CA 1
ATOM 1337 C C . TYR A 1 165 ? 1.711 14.468 22.130 1.00 87.50 165 TYR A C 1
ATOM 1339 O O . TYR A 1 165 ? 2.667 13.714 21.964 1.00 87.50 165 TYR A O 1
ATOM 1347 N N . LEU A 1 166 ? 0.455 14.092 21.880 1.00 85.88 166 LEU A N 1
ATOM 1348 C CA . LEU A 1 166 ? 0.091 12.778 21.345 1.00 85.88 166 LEU A CA 1
ATOM 1349 C C . LEU A 1 166 ? -0.224 12.876 19.856 1.00 85.88 166 LEU A C 1
ATOM 1351 O O . LEU A 1 166 ? -1.144 13.587 19.437 1.00 85.88 166 LEU A O 1
ATOM 1355 N N . ASP A 1 167 ? 0.510 12.093 19.073 1.00 86.25 167 ASP A N 1
ATOM 1356 C CA . ASP A 1 167 ? 0.163 11.784 17.690 1.00 86.25 167 ASP A CA 1
ATOM 1357 C C . ASP A 1 167 ? -1.076 10.872 17.644 1.00 86.25 167 ASP A C 1
ATOM 1359 O O . ASP A 1 167 ? -1.441 10.230 18.634 1.00 86.25 167 ASP A O 1
ATOM 1363 N N . LYS A 1 168 ? -1.707 10.753 16.469 1.00 82.00 168 LYS A N 1
ATOM 1364 C CA . LYS A 1 168 ? -2.879 9.881 16.247 1.00 82.00 168 LYS A CA 1
ATOM 1365 C C . LYS A 1 168 ? -2.671 8.456 16.786 1.00 82.00 168 LYS A C 1
ATOM 1367 O O . LYS A 1 168 ? -3.558 7.896 17.423 1.00 82.00 168 LYS A O 1
ATOM 1372 N N . GLN A 1 169 ? -1.469 7.907 16.597 1.00 80.69 169 GLN A N 1
ATOM 1373 C CA . GLN A 1 169 ? -1.089 6.585 17.106 1.00 80.69 169 GLN A CA 1
ATOM 1374 C C . GLN A 1 169 ? -0.969 6.555 18.639 1.00 80.69 169 GLN A C 1
ATOM 1376 O O . GLN A 1 169 ? -1.537 5.672 19.278 1.00 80.69 169 GLN A O 1
ATOM 1381 N N . GLY A 1 170 ? -0.300 7.544 19.243 1.00 83.94 170 GLY A N 1
ATOM 1382 C CA . GLY A 1 170 ? -0.163 7.645 20.702 1.00 83.94 170 GLY A CA 1
ATOM 1383 C C . GLY A 1 170 ? -1.515 7.800 21.405 1.00 83.94 170 GLY A C 1
ATOM 1384 O O . GLY A 1 170 ? -1.768 7.165 22.429 1.00 83.94 170 GLY A O 1
ATOM 1385 N N . PHE A 1 171 ? -2.444 8.553 20.807 1.00 87.00 171 PHE A N 1
ATOM 1386 C CA . PHE A 1 171 ? -3.812 8.677 21.315 1.00 87.00 171 PHE A CA 1
ATOM 1387 C C . PHE A 1 171 ? -4.568 7.346 21.306 1.00 87.00 171 PHE A C 1
ATOM 1389 O O . PHE A 1 171 ? -5.260 7.025 22.269 1.00 87.00 171 PHE A O 1
ATOM 1396 N N . TYR A 1 172 ? -4.406 6.523 20.270 1.00 83.94 172 TYR A N 1
ATOM 1397 C CA . TYR A 1 172 ? -5.054 5.209 20.216 1.00 83.94 172 TYR A CA 1
ATOM 1398 C C . TYR A 1 172 ? -4.476 4.236 21.230 1.00 83.94 172 TYR A C 1
ATOM 1400 O O . TYR A 1 172 ? -5.236 3.533 21.894 1.00 83.94 172 TYR A O 1
ATOM 1408 N N . VAL A 1 173 ? -3.156 4.244 21.416 1.00 83.50 173 VAL A N 1
ATOM 1409 C CA . VAL A 1 173 ? -2.508 3.477 22.485 1.00 83.50 173 VAL A CA 1
ATOM 1410 C C . VAL A 1 173 ? -3.076 3.887 23.846 1.00 83.50 173 VAL A C 1
ATOM 1412 O O . VAL A 1 173 ? -3.498 3.019 24.610 1.00 83.50 173 VAL A O 1
ATOM 1415 N N . ALA A 1 174 ? -3.201 5.191 24.114 1.00 87.31 174 ALA A N 1
ATOM 1416 C CA . ALA A 1 174 ? -3.805 5.690 25.347 1.00 87.31 174 ALA A CA 1
ATOM 1417 C C . ALA A 1 174 ? -5.254 5.199 25.533 1.00 87.31 174 ALA A C 1
ATOM 1419 O O . ALA A 1 174 ? -5.606 4.714 26.607 1.00 87.31 174 ALA A O 1
ATOM 1420 N N . LEU A 1 175 ? -6.092 5.254 24.491 1.00 86.00 175 LEU A N 1
ATOM 1421 C CA . LEU A 1 175 ? -7.482 4.780 24.548 1.00 86.00 175 LEU A CA 1
ATOM 1422 C C . LEU A 1 175 ? -7.592 3.272 24.803 1.00 86.00 175 LEU A C 1
ATOM 1424 O O . LEU A 1 175 ? -8.445 2.841 25.583 1.00 86.00 175 LEU A O 1
ATOM 1428 N N . ARG A 1 176 ? -6.725 2.469 24.179 1.00 81.50 176 ARG A N 1
ATOM 1429 C CA . ARG A 1 176 ? -6.674 1.018 24.405 1.00 81.50 176 ARG A CA 1
ATOM 1430 C C . ARG A 1 176 ? -6.247 0.702 25.833 1.00 81.50 176 ARG A C 1
ATOM 1432 O O . ARG A 1 176 ? -6.866 -0.131 26.485 1.00 81.50 176 ARG A O 1
ATOM 1439 N N . LEU A 1 177 ? -5.256 1.418 26.356 1.00 83.19 177 LEU A N 1
ATOM 1440 C CA . LEU A 1 177 ? -4.814 1.274 27.742 1.00 83.19 177 LEU A CA 1
ATOM 1441 C C . LEU A 1 177 ? -5.892 1.703 28.748 1.00 83.19 177 LEU A C 1
ATOM 1443 O O . LEU A 1 177 ? -6.065 1.034 29.765 1.00 83.19 177 LEU A O 1
ATOM 1447 N N . VAL A 1 178 ? -6.667 2.754 28.452 1.00 86.88 178 VAL A N 1
ATOM 1448 C CA . VAL A 1 178 ? -7.852 3.127 29.246 1.00 86.88 178 VAL A CA 1
ATOM 1449 C C . VAL A 1 178 ? -8.882 2.000 29.247 1.00 86.88 178 VAL A C 1
ATOM 1451 O O . VAL A 1 178 ? -9.397 1.659 30.309 1.00 86.88 178 VAL A O 1
ATOM 1454 N N . ALA A 1 179 ? -9.161 1.389 28.092 1.00 82.62 179 ALA A N 1
ATOM 1455 C CA . ALA A 1 179 ? -10.076 0.253 28.007 1.00 82.62 179 ALA A CA 1
ATOM 1456 C C . ALA A 1 179 ? -9.575 -0.934 28.847 1.00 82.62 179 ALA A C 1
ATOM 1458 O O . ALA A 1 179 ? -10.344 -1.521 29.607 1.00 82.62 179 ALA A O 1
ATOM 1459 N N . CYS A 1 180 ? -8.277 -1.243 28.793 1.00 81.56 180 CYS A N 1
ATOM 1460 C CA . CYS A 1 180 ? -7.667 -2.272 29.638 1.00 81.56 180 CYS A CA 1
ATOM 1461 C C . CYS A 1 180 ? -7.813 -1.947 31.133 1.00 81.56 180 CYS A C 1
ATOM 1463 O O . CYS A 1 180 ? -8.241 -2.804 31.906 1.00 81.56 180 CYS A O 1
ATOM 1465 N N . ALA A 1 181 ? -7.541 -0.700 31.530 1.00 84.81 181 ALA A N 1
ATOM 1466 C CA . ALA A 1 181 ? -7.657 -0.249 32.915 1.00 84.81 181 ALA A CA 1
ATOM 1467 C C . ALA A 1 181 ? -9.104 -0.311 33.434 1.00 84.81 181 ALA A C 1
ATOM 1469 O O . ALA A 1 181 ? -9.339 -0.726 34.567 1.00 84.81 181 ALA A O 1
ATOM 1470 N N . GLN A 1 182 ? -10.088 0.049 32.602 1.00 83.38 182 GLN A N 1
ATOM 1471 C CA . GLN A 1 182 ? -11.511 -0.033 32.951 1.00 83.38 182 GLN A CA 1
ATOM 1472 C C . GLN A 1 182 ? -11.999 -1.476 33.140 1.00 83.38 182 GLN A C 1
ATOM 1474 O O . GLN A 1 182 ? -12.906 -1.707 33.936 1.00 83.38 182 GLN A O 1
ATOM 1479 N N . ASN A 1 183 ? -11.390 -2.444 32.450 1.00 78.00 183 ASN A N 1
ATOM 1480 C CA . ASN A 1 183 ? -11.672 -3.873 32.621 1.00 78.00 183 ASN A CA 1
ATOM 1481 C C . ASN A 1 183 ? -10.853 -4.518 33.760 1.00 78.00 183 ASN A C 1
ATOM 1483 O O . ASN A 1 183 ? -10.930 -5.727 33.961 1.00 78.00 183 ASN A O 1
ATOM 1487 N N . GLY A 1 184 ? -10.088 -3.729 34.525 1.00 75.25 184 GLY A N 1
ATOM 1488 C CA . GLY A 1 184 ? -9.321 -4.210 35.676 1.00 75.25 184 GLY A CA 1
ATOM 1489 C C . GLY A 1 184 ? -7.994 -4.887 35.325 1.00 75.25 184 GLY A C 1
ATOM 1490 O O . GLY A 1 184 ? -7.414 -5.552 36.180 1.00 75.25 184 GLY A O 1
ATOM 1491 N N . HIS A 1 185 ? -7.497 -4.728 34.095 1.00 75.31 185 HIS A N 1
ATOM 1492 C CA . HIS A 1 185 ? -6.178 -5.218 33.700 1.00 75.31 185 HIS A CA 1
ATOM 1493 C C . HIS A 1 185 ? -5.079 -4.205 34.036 1.00 75.31 185 HIS A C 1
ATOM 1495 O O . HIS A 1 185 ? -5.284 -2.990 33.989 1.00 75.31 185 HIS A O 1
ATOM 1501 N N . GLU A 1 186 ? -3.884 -4.706 34.348 1.00 72.44 186 GLU A N 1
ATOM 1502 C CA . GLU A 1 186 ? -2.728 -3.858 34.629 1.00 72.44 186 GLU A CA 1
ATOM 1503 C C . GLU A 1 186 ? -2.280 -3.092 33.374 1.00 72.44 186 GLU A C 1
ATOM 1505 O O . GLU A 1 186 ? -2.212 -3.637 32.263 1.00 72.44 186 GLU A O 1
ATOM 1510 N N . VAL A 1 187 ? -1.970 -1.807 33.561 1.00 73.12 187 VAL A N 1
ATOM 1511 C CA . VAL A 1 187 ? -1.571 -0.890 32.489 1.00 73.12 187 VAL A CA 1
ATOM 1512 C C . VAL A 1 187 ? -0.118 -1.168 32.098 1.00 73.12 187 VAL A C 1
ATOM 1514 O O . VAL A 1 187 ? 0.805 -0.595 32.666 1.00 73.12 187 VAL A O 1
ATOM 1517 N N . ASN A 1 188 ? 0.068 -2.070 31.136 1.00 72.12 188 ASN A N 1
ATOM 1518 C CA . ASN A 1 188 ? 1.358 -2.446 30.561 1.00 72.12 188 ASN A CA 1
ATOM 1519 C C . ASN A 1 188 ? 1.248 -2.532 29.030 1.00 72.12 188 ASN A C 1
ATOM 1521 O O . ASN A 1 188 ? 0.178 -2.824 28.495 1.00 72.12 188 ASN A O 1
ATOM 1525 N N . LEU A 1 189 ? 2.365 -2.350 28.319 1.00 65.19 189 LEU A N 1
ATOM 1526 C CA . LEU A 1 189 ? 2.416 -2.435 26.848 1.00 65.19 189 LEU A CA 1
ATOM 1527 C C . LEU A 1 189 ? 1.972 -3.811 26.316 1.00 65.19 189 LEU A C 1
ATOM 1529 O O . LEU A 1 189 ? 1.352 -3.895 25.261 1.00 65.19 189 LEU A O 1
ATOM 1533 N N . SER A 1 190 ? 2.206 -4.885 27.074 1.00 60.22 190 SER A N 1
ATOM 1534 C CA . SER A 1 190 ? 1.785 -6.250 26.720 1.00 60.22 190 SER A CA 1
ATOM 1535 C C . SER A 1 190 ? 0.262 -6.440 26.693 1.00 60.22 190 SER A C 1
ATOM 1537 O O . SER A 1 190 ? -0.234 -7.347 26.028 1.00 60.22 190 SER A O 1
ATOM 1539 N N . SER A 1 191 ? -0.492 -5.572 27.374 1.00 59.84 191 SER A N 1
ATOM 1540 C CA . SER A 1 191 ? -1.959 -5.612 27.421 1.00 59.84 191 SER A CA 1
ATOM 1541 C C . SER A 1 191 ? -2.607 -5.102 26.123 1.00 59.84 191 SER A C 1
ATOM 1543 O O . SER A 1 191 ? -3.808 -5.267 25.936 1.00 59.84 191 SER A O 1
ATOM 1545 N N . LEU A 1 192 ? -1.826 -4.526 25.197 1.00 59.31 192 LEU A N 1
ATOM 1546 C CA . LEU A 1 192 ? -2.282 -4.071 23.877 1.00 59.31 192 LEU A CA 1
ATOM 1547 C C . LEU A 1 192 ? -2.596 -5.219 22.904 1.00 59.31 192 LEU A C 1
ATOM 1549 O O . LEU A 1 192 ? -3.034 -4.959 21.792 1.00 59.31 192 LEU A O 1
ATOM 1553 N N . ASN A 1 193 ? -2.389 -6.479 23.280 1.00 57.84 193 ASN A N 1
ATOM 1554 C CA . ASN A 1 193 ? -2.770 -7.628 22.450 1.00 57.84 193 ASN A CA 1
ATOM 1555 C C . ASN A 1 193 ? -4.094 -8.269 22.893 1.00 57.84 193 ASN A C 1
ATOM 1557 O O . ASN A 1 193 ? -4.532 -9.248 22.296 1.00 57.84 193 ASN A O 1
ATOM 1561 N N . LEU A 1 194 ? -4.730 -7.736 23.941 1.00 57.75 194 LEU A N 1
ATOM 1562 C CA . LEU A 1 194 ? -5.983 -8.260 24.473 1.00 57.75 194 LEU A CA 1
ATOM 1563 C C . LEU A 1 194 ? -7.178 -7.597 23.775 1.00 57.75 194 LEU A C 1
ATOM 1565 O O . LEU A 1 194 ? -7.259 -6.371 23.672 1.00 57.75 194 LEU A O 1
ATOM 1569 N N . THR A 1 195 ? -8.126 -8.412 23.317 1.00 54.22 195 THR A N 1
ATOM 1570 C CA . THR A 1 195 ? -9.422 -7.972 22.789 1.00 54.22 195 THR A CA 1
ATOM 1571 C C . THR A 1 195 ? -10.304 -7.520 23.949 1.00 54.22 195 THR A C 1
ATOM 1573 O O . THR A 1 195 ? -11.017 -8.310 24.565 1.00 54.22 195 THR A O 1
ATOM 1576 N N . VAL A 1 196 ? -10.220 -6.235 24.289 1.00 60.78 196 VAL A N 1
ATOM 1577 C CA . VAL A 1 196 ? -11.041 -5.614 25.336 1.00 60.78 196 VAL A CA 1
ATOM 1578 C C . VAL A 1 196 ? -12.220 -4.853 24.726 1.00 60.78 196 VAL A C 1
ATOM 1580 O O . VAL A 1 196 ? -12.090 -4.297 23.632 1.00 60.78 196 VAL A O 1
ATOM 1583 N N . PRO A 1 197 ? -13.377 -4.800 25.414 1.00 60.75 197 PRO A N 1
ATOM 1584 C CA . PRO A 1 197 ? -14.502 -3.998 24.957 1.00 60.75 197 PRO A CA 1
ATOM 1585 C C . PRO A 1 197 ? -14.124 -2.505 24.904 1.00 60.75 197 PRO A C 1
ATOM 1587 O O . PRO A 1 197 ? -13.258 -2.066 25.669 1.00 60.75 197 PRO A O 1
ATOM 1590 N N . PRO A 1 198 ? -14.776 -1.707 24.038 1.00 63.41 198 PRO A N 1
ATOM 1591 C CA . PRO A 1 198 ? -14.446 -0.298 23.863 1.00 63.41 198 PRO A CA 1
ATOM 1592 C C . PRO A 1 198 ? -14.486 0.501 25.183 1.00 63.41 198 PRO A C 1
ATOM 1594 O O . PRO A 1 198 ? -15.358 0.254 26.026 1.00 63.41 198 PRO A O 1
ATOM 1597 N N . PRO A 1 199 ? -13.583 1.485 25.360 1.00 70.00 199 PRO A N 1
ATOM 1598 C CA . PRO A 1 199 ? -13.526 2.320 26.551 1.00 70.00 199 PRO A CA 1
ATOM 1599 C C . PRO A 1 199 ? -14.810 3.138 26.687 1.00 70.00 199 PRO A C 1
ATOM 1601 O O . PRO A 1 199 ? -15.279 3.774 25.741 1.00 70.00 199 PRO A O 1
ATOM 1604 N N . LYS A 1 200 ? -15.374 3.141 27.893 1.00 70.25 200 LYS A N 1
ATOM 1605 C CA . LYS A 1 200 ? -16.582 3.896 28.218 1.00 70.25 200 LYS A CA 1
ATOM 1606 C C . LYS A 1 200 ? -16.174 5.267 28.733 1.00 70.25 200 LYS A C 1
ATOM 1608 O O . LYS A 1 200 ? -15.715 5.397 29.865 1.00 70.25 200 LYS A O 1
ATOM 1613 N N . PHE A 1 201 ? -16.360 6.300 27.924 1.00 71.75 201 PHE A N 1
ATOM 1614 C CA . PHE A 1 201 ? -16.290 7.676 28.405 1.00 71.75 201 PHE A CA 1
ATOM 1615 C C . PHE A 1 201 ? -17.673 8.096 28.881 1.00 71.75 201 PHE A C 1
ATOM 1617 O O . PHE A 1 201 ? -18.661 7.897 28.171 1.00 71.75 201 PHE A O 1
ATOM 1624 N N . VAL A 1 202 ? -17.763 8.673 30.080 1.00 60.09 202 VAL A N 1
ATOM 1625 C CA . VAL A 1 202 ? -19.029 9.227 30.558 1.00 60.09 202 VAL A CA 1
ATOM 1626 C C . VAL A 1 202 ? -19.323 10.459 29.707 1.00 60.09 202 VAL A C 1
ATOM 1628 O O . VAL A 1 202 ? -18.757 11.534 29.911 1.00 60.09 202 VAL A O 1
ATOM 1631 N N . SER A 1 203 ? -20.192 10.310 28.710 1.00 44.91 203 SER A N 1
ATOM 1632 C CA . SER A 1 203 ? -20.771 11.458 28.031 1.00 44.91 203 SER A CA 1
ATOM 1633 C C . SER A 1 203 ? -21.600 12.212 29.060 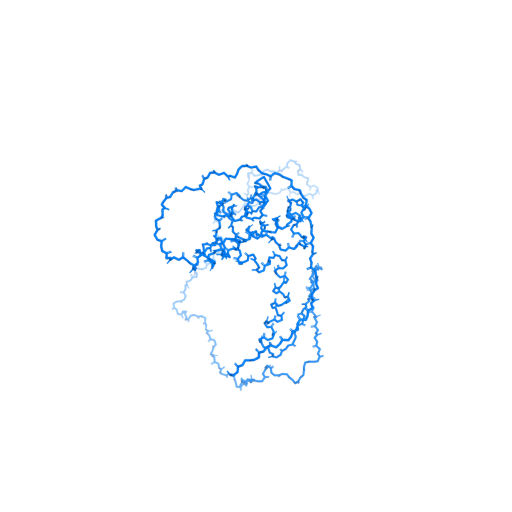1.00 44.91 203 SER A C 1
ATOM 1635 O O . SER A 1 203 ? -22.481 11.632 29.697 1.00 44.91 203 SER A O 1
ATOM 1637 N N . ASN A 1 204 ? -21.345 13.506 29.226 1.00 46.72 204 ASN A N 1
ATOM 1638 C CA . ASN A 1 204 ? -22.199 14.379 30.024 1.00 46.72 204 ASN A CA 1
ATOM 1639 C C . ASN A 1 204 ? -23.519 14.643 29.272 1.00 46.72 204 ASN A C 1
ATOM 1641 O O . ASN A 1 204 ? -23.837 15.761 28.883 1.00 46.72 204 ASN A O 1
ATOM 1645 N N . THR A 1 205 ? -24.267 13.577 28.994 1.00 44.78 205 THR A N 1
ATOM 1646 C CA . THR A 1 205 ? -25.605 13.596 28.402 1.00 44.78 205 THR A CA 1
ATOM 1647 C C . THR A 1 205 ? -26.686 13.799 29.464 1.00 44.78 205 THR A C 1
ATOM 1649 O O . THR A 1 205 ? -27.819 14.116 29.117 1.00 44.78 205 THR A O 1
ATOM 1652 N N . TYR A 1 206 ? -26.344 13.757 30.757 1.00 46.47 206 TYR A N 1
ATOM 1653 C CA . TYR A 1 206 ? -27.290 14.017 31.848 1.00 46.47 206 TYR A CA 1
ATOM 1654 C C . TYR A 1 206 ? -27.559 15.505 32.132 1.00 46.47 206 TYR A C 1
ATOM 1656 O O . TYR A 1 206 ? -28.486 15.811 32.877 1.00 46.47 206 TYR A O 1
ATOM 1664 N N . LEU A 1 207 ? -26.845 16.442 31.494 1.00 45.19 207 LEU A N 1
ATOM 1665 C CA . LEU A 1 207 ? -27.206 17.870 31.524 1.00 45.19 207 LEU A CA 1
ATOM 1666 C C . LEU A 1 207 ? -28.015 18.341 30.303 1.00 45.19 207 LEU A C 1
ATOM 1668 O O . LEU A 1 207 ? -28.659 19.385 30.379 1.00 45.19 207 LEU A O 1
ATOM 1672 N N . ASN A 1 208 ? -28.084 17.561 29.216 1.00 41.09 208 ASN A N 1
ATOM 1673 C CA . ASN A 1 208 ? -28.847 17.942 28.016 1.00 41.09 208 ASN A CA 1
ATOM 1674 C C . ASN A 1 208 ? -30.305 17.457 28.002 1.00 41.09 208 ASN A C 1
ATOM 1676 O O . ASN A 1 208 ? -31.092 17.945 27.196 1.00 41.09 208 ASN A O 1
ATOM 1680 N N . VAL A 1 209 ? -30.715 16.585 28.930 1.00 41.31 209 VAL A N 1
ATOM 1681 C CA . VAL A 1 209 ? -32.142 16.234 29.089 1.00 41.31 209 VAL A CA 1
ATOM 1682 C C . VAL A 1 209 ? -32.909 17.323 29.862 1.00 41.31 209 VAL A C 1
ATOM 1684 O O . VAL A 1 209 ? -34.111 17.490 29.673 1.00 41.31 209 VAL A O 1
ATOM 1687 N N . CYS A 1 210 ? -32.233 18.150 30.670 1.00 38.31 210 CYS A N 1
ATOM 1688 C CA . CYS A 1 210 ? -32.912 19.143 31.516 1.00 38.31 210 CYS A CA 1
ATOM 1689 C C . CYS A 1 210 ? -33.193 20.496 30.821 1.00 38.31 210 CYS A C 1
ATOM 1691 O O . CYS A 1 210 ? -34.006 21.282 31.304 1.00 38.31 210 CYS A O 1
ATOM 1693 N N . MET A 1 211 ? -32.606 20.770 29.648 1.00 38.38 211 MET A N 1
ATOM 1694 C CA . MET A 1 211 ? -32.902 22.004 28.899 1.00 38.38 211 MET A CA 1
ATOM 1695 C C . MET A 1 211 ? -34.189 21.940 28.058 1.00 38.38 211 MET A C 1
ATOM 1697 O O . MET A 1 211 ? -34.735 22.990 27.724 1.00 38.38 211 MET A O 1
ATOM 1701 N N . CYS A 1 212 ? -34.736 20.750 27.770 1.00 37.72 212 CYS A N 1
ATOM 1702 C CA . CYS A 1 212 ? -36.052 20.642 27.121 1.00 37.72 212 CYS A CA 1
ATOM 1703 C C . CYS A 1 212 ? -37.229 20.845 28.095 1.00 37.72 212 CYS A C 1
ATOM 1705 O O . CYS A 1 212 ? -38.273 21.340 27.680 1.00 37.72 212 CYS A O 1
ATOM 1707 N N . CYS A 1 213 ? -37.063 20.562 29.394 1.00 35.56 213 CYS A N 1
ATOM 1708 C CA . CYS A 1 213 ? -38.111 20.800 30.402 1.00 35.56 213 CYS A CA 1
ATOM 1709 C C . CYS A 1 213 ? -38.137 22.233 30.965 1.00 35.56 213 CYS A C 1
ATOM 1711 O O . CYS A 1 213 ? -39.146 22.641 31.534 1.00 35.56 213 CYS A O 1
ATOM 1713 N N . MET A 1 214 ? -37.082 23.034 30.778 1.00 36.22 214 MET A N 1
ATOM 1714 C CA . MET A 1 214 ? -37.026 24.429 31.254 1.00 36.22 214 MET A CA 1
ATOM 1715 C C . MET A 1 214 ? -37.464 25.473 30.213 1.00 36.22 214 MET A C 1
ATOM 1717 O O . MET A 1 214 ? -37.242 26.666 30.407 1.00 36.22 214 MET A O 1
ATOM 1721 N N . ARG A 1 215 ? -38.113 25.066 29.112 1.00 41.81 215 ARG A N 1
ATOM 1722 C CA . ARG A 1 215 ? -38.636 26.003 28.096 1.00 41.81 215 ARG A CA 1
ATOM 1723 C C . ARG A 1 215 ? -40.156 26.169 28.096 1.00 41.81 215 ARG A C 1
ATOM 1725 O O . ARG A 1 215 ? -40.698 26.814 27.208 1.00 41.81 215 ARG A O 1
ATOM 1732 N N . SER A 1 216 ? -40.835 25.674 29.131 1.00 40.34 216 SER A N 1
ATOM 1733 C CA . SER A 1 216 ? -42.259 25.934 29.366 1.00 40.34 216 SER A CA 1
ATOM 1734 C C . SER A 1 216 ? -42.492 26.415 30.798 1.00 40.34 216 SER A C 1
ATOM 1736 O O . SER A 1 216 ? -42.911 25.649 31.661 1.00 40.34 216 SER A O 1
ATOM 1738 N N . LYS A 1 217 ? -42.117 27.676 31.055 1.00 41.84 217 LYS A N 1
ATOM 1739 C CA . LYS A 1 217 ? -42.700 28.622 32.034 1.00 41.84 217 LYS A CA 1
ATOM 1740 C C . LYS A 1 217 ? -41.765 29.827 32.180 1.00 41.84 217 LYS A C 1
ATOM 1742 O O . LYS A 1 217 ? -41.061 29.982 33.168 1.00 41.84 217 LYS A O 1
ATOM 1747 N N . ALA A 1 218 ? -41.772 30.695 31.173 1.00 34.56 218 ALA A N 1
ATOM 1748 C CA . ALA A 1 218 ? -41.309 32.071 31.316 1.00 34.56 218 ALA A CA 1
ATOM 1749 C C . ALA A 1 218 ? -42.522 32.993 31.139 1.00 34.56 218 ALA A C 1
ATOM 1751 O O . ALA A 1 218 ? -42.787 33.513 30.061 1.00 34.56 218 ALA A O 1
ATOM 1752 N N . SER A 1 219 ? -43.299 33.133 32.210 1.00 36.84 219 SER A N 1
ATOM 1753 C CA . SER A 1 219 ? -44.187 34.270 32.440 1.00 36.84 219 SER A CA 1
ATOM 1754 C C . SER A 1 219 ? -44.190 34.539 33.942 1.00 36.84 219 SER A C 1
ATOM 1756 O O . SER A 1 219 ? -44.284 33.597 34.725 1.00 36.84 219 SER A O 1
ATOM 1758 N N . ALA A 1 220 ? -44.088 35.820 34.292 1.00 34.50 220 ALA A N 1
ATOM 1759 C CA . ALA A 1 220 ? -43.965 36.407 35.629 1.00 34.50 220 ALA A CA 1
ATOM 1760 C C . ALA A 1 220 ? -42.552 36.418 36.256 1.00 34.50 220 ALA A C 1
ATOM 1762 O O . ALA A 1 220 ? -42.143 35.526 36.987 1.00 34.50 220 ALA A O 1
ATOM 1763 N N . GLY A 1 221 ? -41.826 37.494 35.931 1.00 30.78 221 GLY A N 1
ATOM 1764 C CA . GLY A 1 221 ? -41.225 38.459 36.864 1.00 30.78 221 GLY A CA 1
ATOM 1765 C C . GLY A 1 221 ? -40.613 38.006 38.198 1.00 30.78 221 GLY A C 1
ATOM 1766 O O . GLY A 1 221 ? -41.303 37.502 39.073 1.00 30.78 221 GLY A O 1
ATOM 1767 N N . SER A 1 222 ? -39.360 38.444 38.382 1.00 34.44 222 SER A N 1
ATOM 1768 C CA . SER A 1 222 ? -38.717 38.797 39.658 1.00 34.44 222 SER A CA 1
ATOM 1769 C C . SER A 1 222 ? -38.395 37.650 40.622 1.00 34.44 222 SER A C 1
ATOM 1771 O O . SER A 1 222 ? -39.253 37.177 41.349 1.00 34.44 222 SER A O 1
ATOM 1773 N N . PHE A 1 223 ? -37.118 37.279 40.724 1.00 33.50 223 PHE A N 1
ATOM 1774 C CA . PHE A 1 223 ? -36.258 37.638 41.863 1.00 33.50 223 PHE A CA 1
ATOM 1775 C C . PHE A 1 223 ? -34.871 37.005 41.681 1.00 33.50 223 PHE A C 1
ATOM 1777 O O . PHE A 1 223 ? -34.714 35.835 41.345 1.00 33.50 223 PHE A O 1
ATOM 1784 N N . ILE A 1 224 ? -33.862 37.845 41.869 1.00 38.53 224 ILE A N 1
ATOM 1785 C CA . ILE A 1 224 ? -32.437 37.550 41.791 1.00 38.53 224 ILE A CA 1
ATOM 1786 C C . ILE A 1 224 ? -31.972 36.889 43.107 1.00 38.53 224 ILE A C 1
ATOM 1788 O O . ILE A 1 224 ? -32.404 37.300 44.180 1.00 38.53 224 ILE A O 1
ATOM 1792 N N . ASN A 1 225 ? -31.025 35.947 42.990 1.00 32.81 225 ASN A N 1
ATOM 1793 C CA . ASN A 1 225 ? -30.111 35.413 44.017 1.00 32.81 225 ASN A CA 1
ATOM 1794 C C . ASN A 1 225 ? -30.682 34.597 45.192 1.00 32.81 225 ASN A C 1
ATOM 1796 O O . ASN A 1 225 ? -31.185 35.157 46.158 1.00 32.81 225 ASN A O 1
ATOM 1800 N N . ASN A 1 226 ? -30.428 33.282 45.166 1.00 33.91 226 ASN A N 1
ATOM 1801 C CA . ASN A 1 226 ? -29.777 32.475 46.222 1.00 33.91 226 ASN A CA 1
ATOM 1802 C C . ASN A 1 226 ? -30.258 31.024 46.142 1.00 33.91 226 ASN A C 1
ATOM 1804 O O . ASN A 1 226 ? -31.351 30.736 46.610 1.00 33.91 226 ASN A O 1
ATOM 1808 N N . LEU A 1 227 ? -29.418 30.111 45.643 1.00 34.88 227 LEU A N 1
ATOM 1809 C CA . LEU A 1 227 ? -29.248 28.781 46.248 1.00 34.88 227 LEU A CA 1
ATOM 1810 C C . LEU A 1 227 ? -28.045 28.052 45.623 1.00 34.88 227 LEU A C 1
ATOM 1812 O O . LEU A 1 227 ? -28.174 27.047 44.936 1.00 34.88 227 LEU A O 1
ATOM 1816 N N . PHE A 1 228 ? -26.841 28.567 45.871 1.00 32.50 228 PHE A N 1
ATOM 1817 C CA . PHE A 1 228 ? -25.607 27.794 45.704 1.00 32.50 228 PHE A CA 1
ATOM 1818 C C . PHE A 1 228 ? -24.932 27.660 47.070 1.00 32.50 228 PHE A C 1
ATOM 1820 O O . PHE A 1 228 ? -23.875 28.225 47.318 1.00 32.50 228 PHE A O 1
ATOM 1827 N N . SER A 1 229 ? -25.599 26.989 48.015 1.00 33.81 229 SER A N 1
ATOM 1828 C CA . SER A 1 229 ? -24.954 26.554 49.260 1.00 33.81 229 SER A CA 1
ATOM 1829 C C . SER A 1 229 ? -25.820 25.574 50.058 1.00 33.81 229 SER A C 1
ATOM 1831 O O . SER A 1 229 ? -26.498 25.975 50.999 1.00 33.81 229 SER A O 1
ATOM 1833 N N . LYS A 1 230 ? -25.818 24.289 49.680 1.00 32.53 230 LYS A N 1
ATOM 1834 C CA . LYS A 1 230 ? -25.888 23.131 50.602 1.00 32.53 230 LYS A CA 1
ATOM 1835 C C . LYS A 1 230 ? -25.955 21.828 49.795 1.00 32.53 230 LYS A C 1
ATOM 1837 O O . LYS A 1 230 ? -27.036 21.374 49.461 1.00 32.53 230 LYS A O 1
ATOM 1842 N N . CYS A 1 231 ? -24.809 21.215 49.521 1.00 27.44 231 CYS A N 1
ATOM 1843 C CA . CYS A 1 231 ? -24.716 19.775 49.256 1.00 27.44 231 CYS A CA 1
ATOM 1844 C C . CYS A 1 231 ? -23.376 19.291 49.821 1.00 27.44 231 CYS A C 1
ATOM 1846 O O . CYS A 1 231 ? -22.422 19.064 49.085 1.00 27.44 231 CYS A O 1
ATOM 1848 N N . HIS A 1 232 ? -23.290 19.203 51.148 1.00 27.08 232 HIS A N 1
ATOM 1849 C CA . HIS A 1 232 ? -22.287 18.385 51.821 1.00 27.08 232 HIS A CA 1
ATOM 1850 C C . HIS A 1 232 ? -23.034 17.260 52.536 1.00 27.08 232 HIS A C 1
ATOM 1852 O O . HIS A 1 232 ? -23.848 17.539 53.413 1.00 27.08 232 HIS A O 1
ATOM 1858 N N . GLY A 1 233 ? -22.719 16.023 52.148 1.00 29.06 233 GLY A N 1
ATOM 1859 C CA . GLY A 1 233 ? -22.972 14.803 52.912 1.00 29.06 233 GLY A CA 1
ATOM 1860 C C . GLY A 1 233 ? -24.354 14.181 52.740 1.00 29.06 233 GLY A C 1
ATOM 1861 O O . GLY A 1 233 ? -25.319 14.700 53.277 1.00 29.06 233 GLY A O 1
ATOM 1862 N N . PHE A 1 234 ? -24.415 13.024 52.074 1.00 25.89 234 PHE A N 1
ATOM 1863 C CA . PHE A 1 234 ? -25.278 11.910 52.482 1.00 25.89 234 PHE A CA 1
ATOM 1864 C C . PHE A 1 234 ? -24.723 10.598 51.897 1.00 25.89 234 PHE A C 1
ATOM 1866 O O . PHE A 1 234 ? -24.718 10.393 50.685 1.00 25.89 234 PHE A O 1
ATOM 1873 N N . GLU A 1 235 ? -24.197 9.750 52.782 1.00 28.73 235 GLU A N 1
ATOM 1874 C CA . GLU A 1 235 ? -23.988 8.313 52.571 1.00 28.73 235 GLU A CA 1
ATOM 1875 C C . GLU A 1 235 ? -25.302 7.542 52.822 1.00 28.73 235 GLU A C 1
ATOM 1877 O O . GLU A 1 235 ? -26.270 8.112 53.324 1.00 28.73 235 GLU A O 1
ATOM 1882 N N . THR A 1 236 ? -25.263 6.221 52.581 1.00 30.03 236 THR A N 1
ATOM 1883 C CA . THR A 1 236 ? -26.267 5.159 52.852 1.00 30.03 236 THR A CA 1
ATOM 1884 C C . THR A 1 236 ? -27.266 4.941 51.699 1.00 30.03 236 THR A C 1
ATOM 1886 O O . THR A 1 236 ? -28.026 5.820 51.325 1.00 30.03 236 THR A O 1
ATOM 1889 N N . SER A 1 237 ? -27.093 3.893 50.882 1.00 28.50 237 SER A N 1
ATOM 1890 C CA . SER A 1 237 ? -27.487 2.482 51.080 1.00 28.50 237 SER A CA 1
ATOM 1891 C C . SER A 1 237 ? -29.000 2.242 51.018 1.00 28.50 237 SER A C 1
ATOM 1893 O O . SER A 1 237 ? -29.732 2.777 51.842 1.00 28.50 237 SER A O 1
ATOM 1895 N N . GLY A 1 238 ? -29.434 1.323 50.147 1.00 26.84 238 GLY A N 1
ATOM 1896 C CA . GLY A 1 238 ? -30.665 0.554 50.367 1.00 26.84 238 GLY A CA 1
ATOM 1897 C C . GLY A 1 238 ? -31.708 0.581 49.246 1.00 26.84 238 GLY A C 1
ATOM 1898 O O . GLY A 1 238 ? -32.406 1.565 49.060 1.00 26.84 238 GLY A O 1
ATOM 1899 N N . CYS A 1 239 ? -31.867 -0.593 48.630 1.00 25.03 239 CYS A N 1
ATOM 1900 C CA . CYS A 1 239 ? -33.134 -1.203 48.203 1.00 25.03 239 CYS A CA 1
ATOM 1901 C C . CYS A 1 239 ? -33.897 -0.677 46.960 1.00 25.03 239 CYS A C 1
ATOM 1903 O O . CYS A 1 239 ? -34.559 0.352 46.961 1.00 25.03 239 CYS A O 1
ATOM 1905 N N . CYS A 1 240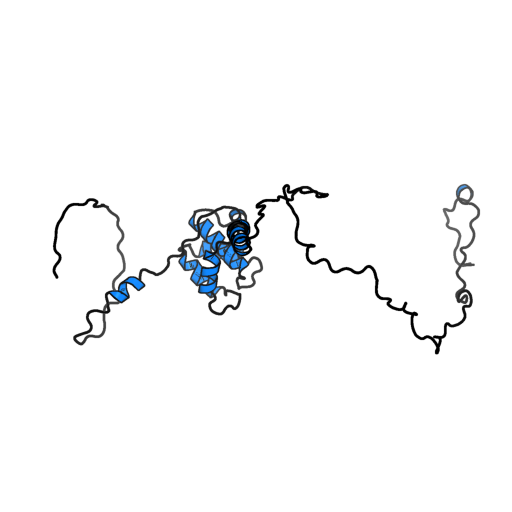 ? -33.858 -1.545 45.938 1.00 24.67 240 CYS A N 1
ATOM 1906 C CA . CYS A 1 240 ? -34.909 -1.992 44.997 1.00 24.67 240 CYS A CA 1
ATOM 1907 C C . CYS A 1 240 ? -36.385 -1.824 45.472 1.00 24.67 240 CYS A C 1
ATOM 1909 O O . CYS A 1 240 ? -36.591 -1.785 46.685 1.00 24.67 240 CYS A O 1
ATOM 1911 N N . PRO A 1 241 ? -37.426 -1.870 44.591 1.00 39.09 241 PRO A N 1
ATOM 1912 C CA . PRO A 1 241 ? -37.505 -2.820 43.470 1.00 39.09 241 PRO A CA 1
ATOM 1913 C C . PRO A 1 241 ? -38.209 -2.388 42.167 1.00 39.09 241 PRO A C 1
ATOM 1915 O O . PRO A 1 241 ? -38.860 -1.355 42.044 1.00 39.09 241 PRO A O 1
ATOM 1918 N N . ALA A 1 242 ? -38.047 -3.285 41.193 1.00 33.03 242 ALA A N 1
ATOM 1919 C CA . ALA A 1 242 ? -38.783 -3.408 39.948 1.00 33.03 242 ALA A CA 1
ATOM 1920 C C . ALA A 1 242 ? -40.310 -3.396 40.127 1.00 33.03 242 ALA A C 1
ATOM 1922 O O . ALA A 1 242 ? -40.836 -3.978 41.074 1.00 33.03 242 ALA A O 1
ATOM 1923 N N . VAL A 1 243 ? -41.013 -2.860 39.127 1.00 31.56 243 VAL A N 1
ATOM 1924 C CA . VAL A 1 243 ? -42.397 -3.241 38.830 1.00 31.56 243 VAL A CA 1
ATOM 1925 C C . VAL A 1 243 ? -42.495 -3.531 37.338 1.00 31.56 243 VAL A C 1
ATOM 1927 O O . VAL A 1 243 ? -42.232 -2.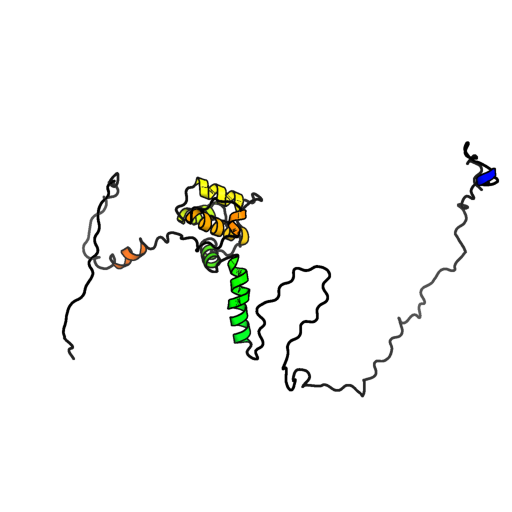678 36.494 1.00 31.56 243 VAL A O 1
ATOM 1930 N N . SER A 1 244 ? -42.835 -4.782 37.050 1.00 29.27 244 SER A N 1
ATOM 1931 C CA . SER A 1 244 ? -43.247 -5.282 35.745 1.00 29.27 244 SER A CA 1
ATOM 1932 C C . SER A 1 244 ? -44.778 -5.370 35.693 1.00 29.27 244 SER A C 1
ATOM 1934 O O . SER A 1 244 ? -45.422 -5.380 36.740 1.00 29.27 244 SER A O 1
ATOM 1936 N N . GLN A 1 245 ? -45.289 -5.564 34.475 1.00 31.02 245 GLN A N 1
ATOM 1937 C CA . GLN A 1 245 ? -46.622 -6.058 34.095 1.00 31.02 245 GLN A CA 1
ATOM 1938 C C . GLN A 1 245 ? -47.785 -5.056 33.953 1.00 31.02 245 GLN A C 1
ATOM 1940 O O . GLN A 1 245 ? -48.452 -4.654 34.897 1.00 31.02 245 GLN A O 1
ATOM 1945 N N . SER A 1 246 ? -48.042 -4.729 32.679 1.00 33.81 246 SER A N 1
ATOM 1946 C CA . SER A 1 246 ? -49.265 -5.057 31.919 1.00 33.81 246 SER A CA 1
ATOM 1947 C C . SER A 1 246 ? -50.602 -5.189 32.661 1.00 33.81 246 SER A C 1
ATOM 1949 O O . SER A 1 246 ? -50.787 -6.155 33.394 1.00 33.81 246 SER A O 1
ATOM 1951 N N . HIS A 1 247 ? -51.588 -4.367 32.273 1.00 29.48 247 HIS A N 1
ATOM 1952 C CA . HIS A 1 247 ? -52.902 -4.828 31.786 1.00 29.48 247 HIS A CA 1
ATOM 1953 C C . HIS A 1 247 ? -53.811 -3.656 31.337 1.00 29.48 247 HIS A C 1
ATOM 1955 O O . HIS A 1 247 ? -53.991 -2.714 32.095 1.00 29.48 247 HIS A O 1
ATOM 1961 N N . LEU A 1 248 ? -54.450 -3.840 30.162 1.00 33.22 248 LEU A N 1
ATOM 1962 C CA . LEU A 1 248 ? -55.804 -3.388 29.741 1.00 33.22 248 LEU A CA 1
ATOM 1963 C C . LEU A 1 248 ? -56.041 -1.874 29.592 1.00 33.22 248 LEU A C 1
ATOM 1965 O O . LEU A 1 248 ? -55.532 -1.076 30.355 1.00 33.22 248 LEU A O 1
ATOM 1969 N N . LEU A 1 249 ? -56.904 -1.361 28.721 1.00 32.03 249 LEU A N 1
ATOM 1970 C CA . LEU A 1 249 ? -57.631 -1.769 27.514 1.00 32.03 249 LEU A CA 1
ATOM 1971 C C . LEU A 1 249 ? -58.316 -0.465 27.052 1.00 32.03 249 LEU A C 1
ATOM 1973 O O . LEU A 1 249 ? -58.636 0.391 27.870 1.00 32.03 249 LEU A O 1
ATOM 1977 N N . LEU A 1 250 ? -58.676 -0.442 25.772 1.00 30.00 250 LEU A N 1
ATOM 1978 C CA . LEU A 1 250 ? -59.831 0.263 25.206 1.00 30.00 250 LEU A CA 1
ATOM 1979 C C . LEU A 1 250 ? -59.775 1.785 24.953 1.00 30.00 250 LEU A C 1
ATOM 1981 O O . LEU A 1 250 ? -59.840 2.619 25.847 1.00 30.00 250 LEU A O 1
ATOM 1985 N N . SER A 1 251 ? -59.872 2.057 23.645 1.00 32.91 251 SER A N 1
ATOM 1986 C CA . SER A 1 251 ? -60.820 2.968 22.984 1.00 32.91 251 SER A CA 1
ATOM 1987 C C . SER A 1 251 ? -60.690 4.472 23.224 1.00 32.91 251 SER A C 1
ATOM 1989 O O . SER A 1 251 ? -61.008 4.971 24.295 1.00 32.91 251 SER A O 1
ATOM 1991 N N . CYS A 1 252 ? -60.388 5.212 22.154 1.00 30.20 252 CYS A N 1
ATOM 1992 C CA . CYS A 1 252 ? -61.408 5.926 21.369 1.00 30.20 252 CYS A CA 1
ATOM 1993 C C . CYS A 1 252 ? -60.736 6.783 20.281 1.00 30.20 252 CYS A C 1
ATOM 1995 O O . CYS A 1 252 ? -59.957 7.683 20.579 1.00 30.20 252 CYS A O 1
ATOM 1997 N N . LEU A 1 253 ? -61.085 6.516 19.018 1.00 34.38 253 LEU A N 1
ATOM 1998 C CA . LEU A 1 253 ? -61.079 7.526 17.952 1.00 34.38 253 LEU A CA 1
ATOM 1999 C C . LEU A 1 253 ? -62.058 8.651 18.327 1.00 34.38 253 LEU A C 1
ATOM 2001 O O . LEU A 1 253 ? -63.054 8.383 19.008 1.00 34.38 253 LEU A O 1
ATOM 2005 N N . PRO A 1 254 ? -61.833 9.879 17.838 1.00 48.88 254 PRO A N 1
ATOM 2006 C CA . PRO A 1 254 ? -62.857 10.416 16.940 1.00 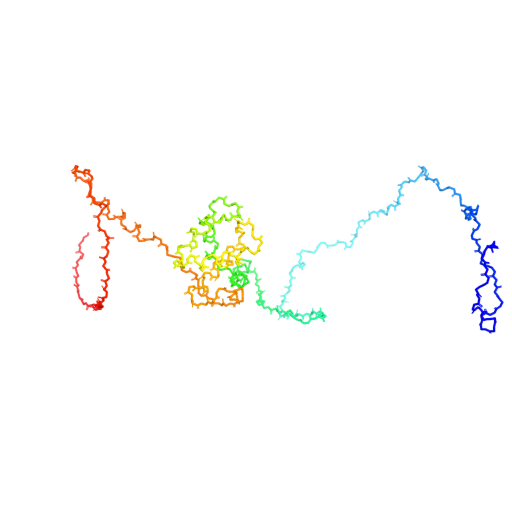48.88 254 PRO A CA 1
ATOM 2007 C C . PRO A 1 254 ? -62.336 11.283 15.775 1.00 48.88 254 PRO A C 1
ATOM 2009 O O . PRO A 1 254 ? -61.435 12.096 15.956 1.00 48.88 254 PRO A O 1
ATOM 2012 N N . VAL A 1 255 ? -63.054 11.104 14.653 1.00 44.03 255 VAL A N 1
ATOM 2013 C CA . VAL A 1 255 ? -63.340 11.973 13.483 1.00 44.03 255 VAL A CA 1
ATOM 2014 C C . VAL A 1 255 ? -62.173 12.473 12.636 1.00 44.03 255 VAL A C 1
ATOM 2016 O O . VAL A 1 255 ? -61.463 13.407 13.055 1.00 44.03 255 VAL A O 1
#

Radius of gyration: 41.46 Å; chains: 1; bounding box: 132×62×93 Å

Foldseek 3Di:
DDPPDDDDPPDDCVVPNDDDDDDDDDPPPPDDDDDDDDPDPPDPDDDDDDDDDDPPDDDDPCPVPDPDDDDDDDDDDDPDDDDDDDDDDDDPDPVVVVVSCCVPVVVVVCLLPPVVLVVLVCVLCVPPPQKHAPVSLLVQLVLLVDDPVQLVLLLCVLCVVPPRIHGSSSSRSSQQLSQCVVVVHDRDPVSSVDSGDGRDGPDVCVVVVVVVVPPPDPDDDDDDDDDPDDDDDDDDDDDDDDDDDDDDDDDDDDD

pLDDT: mean 72.86, std 21.54, range [24.67, 96.75]